Protein AF-A0A2P2IG53-F1 (afdb_monomer)

Mean predicted aligned error: 4.18 Å

Nearest PDB structures (foldseek):
  8y6o-assembly1_C  TM=9.991E-01  e=5.772E-39  Homo sapiens
  8q91-assembly1_A  TM=9.969E-01  e=1.639E-38  Homo sapiens
  8h6e-assembly1_5B  TM=9.991E-01  e=5.597E-38  Homo sapiens
  9dtr-assembly1_A  TM=9.987E-01  e=3.425E-34  Saccharomyces cerevisiae
  5nrl-assembly1_A  TM=9.957E-01  e=1.363E-32  Saccharomyces cerevisiae

pLDDT: mean 95.14, std 2.4, range [82.5, 98.06]

InterPro domains:
  IPR012337 Ribonuclease H-like superfamily [SSF53098] (126-247)
  IPR019582 RNA recognition motif, spliceosomal PrP8 [PF10598] (115-205)
  IPR027652 Pre-mRNA-processing-splicing factor 8 [PTHR11140] (1-247)

Foldseek 3Di:
DDVVVLVVVLVVCLQPPLAAAAWEWDWDDPVVDTDIAIHGDPSVLSSLQVLQVVLVVVCVVQVVAFQQEDDDPPDDPVVVVVVVVVLCVPQPCNPPCPQPKDKDKDKDFDPPPQQADQLVVLLVLVVVPDPNSNSSNQSSVQQHWYDYVVDIDGRRGGGDCNRNNSQVSQSSVVVVVVCVVQPPLRVCQQQDDSV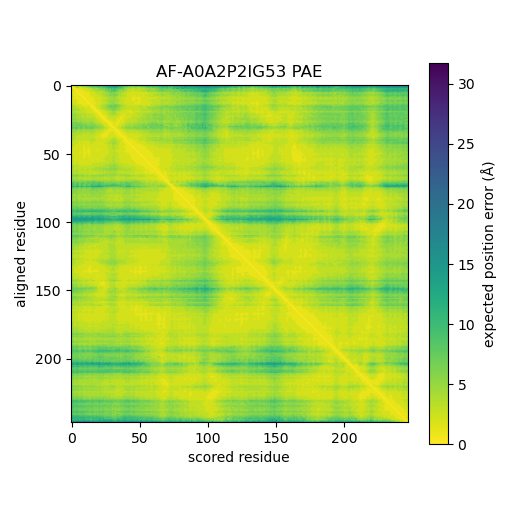DGDHASDGPDSCSQPVAQFNHWHDHRRMTITMGMDGPVRVVVVVVVVVVVVD

Solvent-accessible surface area (backbone atoms only — not comparable to full-atom values): 13955 Å² total; per-residue (Å²): 142,61,66,68,64,51,50,53,51,36,54,49,40,45,70,70,47,63,77,73,73,65,27,43,51,47,70,50,76,68,92,81,54,75,44,83,41,53,52,65,55,68,74,57,46,54,39,35,42,54,48,30,56,51,50,53,53,55,33,60,77,65,59,69,70,53,58,43,60,31,86,49,96,90,53,57,71,70,56,49,52,51,49,50,56,50,40,57,69,71,40,84,69,64,85,57,47,88,80,53,38,47,74,46,79,48,77,51,63,64,80,59,55,54,63,66,39,51,48,72,60,47,33,61,56,36,46,75,81,42,57,61,48,56,20,48,28,61,38,34,67,35,54,29,37,41,30,45,93,92,45,74,45,70,35,78,61,23,56,55,76,62,46,65,39,33,63,58,54,50,55,53,54,48,48,56,52,48,42,69,73,53,33,68,70,52,45,44,56,53,34,36,54,90,93,62,59,36,58,68,84,41,62,97,43,72,67,68,49,68,72,43,46,68,63,43,64,39,32,51,77,56,36,38,40,39,33,35,48,34,50,45,65,59,48,50,52,53,50,51,54,50,40,69,79,55,117

Secondary structure (DSSP, 8-state):
--HHHHHHHHHHHHHH------EEEEEEE-SSSEEEEEE--HHHHHHHHHHHHHHHHHHHHTT-S-TTEES-TT--HHHHHHHHHHHHHTSTTTT--TT--EEEEEEEE-TTHHHH--HHHHHHHHHHHS-HHHHHHHHHHHS-EEEETTEEEE--SS--TTSTTHHHHHHHHHHHHHHHHH-HHHHHHHH--TTSPPPTT--S-HHHHHTSSEEEEEEETTEEEEEEEE-HHHHHHHHHHHHHH--

Organism: NCBI:txid1518452

Radius of gyration: 21.77 Å; Cα contacts (8 Å, |Δi|>4): 291; chains: 1; bounding box: 69×44×59 Å

Sequence (247 aa):
DNPHDALSRIKRHLLTQRTFKEVSLEFMDLYSHLIPVYEIEPLEKITDAYLDQYLWYEADKRHLFPNWVKPADSEPAPLLTYKWCQGINNLDGIWDTSEGHCVVMLQSKFDKIFEKIDLTLLNRLLRLIVDHNIADYMTAKNNIVVSYKDMSHTNSYGLIRGLQFASFIFQYYALVLDLLVLGLNRASDIAGPPEIPNDWLTFRDPAIQSRHPIRLYCRYVESLHILFRFTHEEAKDLIQRYLTEHP

Structure (mmCIF, N/CA/C/O backbone):
data_AF-A0A2P2IG53-F1
#
_entry.id   AF-A0A2P2IG53-F1
#
loop_
_atom_site.group_PDB
_atom_site.id
_atom_site.type_symbol
_atom_site.label_atom_id
_atom_site.label_alt_id
_atom_site.label_comp_id
_atom_site.label_asym_id
_atom_site.label_entity_id
_atom_site.label_seq_id
_atom_site.pdbx_PDB_ins_code
_atom_site.Cartn_x
_atom_site.Cartn_y
_atom_site.Cartn_z
_atom_site.occupancy
_atom_site.B_iso_or_equiv
_atom_site.auth_seq_id
_atom_site.auth_comp_id
_atom_site.auth_asym_id
_atom_site.auth_atom_id
_atom_site.pdbx_PDB_model_num
ATOM 1 N N . ASP A 1 1 ? 32.796 -1.111 -9.616 1.00 82.75 1 ASP A N 1
ATOM 2 C CA . ASP A 1 1 ? 34.094 -0.426 -9.805 1.00 82.75 1 ASP A CA 1
ATOM 3 C C . ASP A 1 1 ? 33.980 1.090 -9.880 1.00 82.75 1 ASP A C 1
ATOM 5 O O . ASP A 1 1 ? 34.678 1.747 -9.123 1.00 82.75 1 ASP A O 1
ATOM 9 N N . ASN A 1 2 ? 33.083 1.673 -10.692 1.00 93.50 2 ASN A N 1
ATOM 10 C CA . ASN A 1 2 ? 32.855 3.129 -10.696 1.00 93.50 2 ASN A CA 1
ATOM 11 C C . ASN A 1 2 ? 31.398 3.502 -10.324 1.00 93.50 2 ASN A C 1
ATOM 13 O O . ASN A 1 2 ? 30.515 3.435 -11.183 1.00 93.50 2 ASN A O 1
ATOM 17 N N . PRO A 1 3 ? 31.116 3.889 -9.063 1.00 93.62 3 PRO A N 1
ATOM 18 C CA . PRO A 1 3 ? 29.755 4.199 -8.620 1.00 93.62 3 PRO A CA 1
ATOM 19 C C . PRO A 1 3 ? 29.217 5.513 -9.200 1.00 93.62 3 PRO A C 1
ATOM 21 O O . PRO A 1 3 ? 28.016 5.627 -9.432 1.00 93.62 3 PRO A O 1
ATOM 24 N N . HIS A 1 4 ? 30.074 6.500 -9.477 1.00 94.31 4 HIS A N 1
ATOM 25 C CA . HIS A 1 4 ? 29.629 7.802 -9.985 1.00 94.31 4 HIS A CA 1
ATOM 26 C C . HIS A 1 4 ? 29.074 7.708 -11.406 1.00 94.31 4 HIS A C 1
ATOM 28 O O . HIS A 1 4 ? 28.017 8.272 -11.693 1.00 94.31 4 HIS A O 1
ATOM 34 N N . ASP A 1 5 ? 29.749 6.956 -12.273 1.00 94.12 5 ASP A N 1
ATOM 35 C CA . ASP A 1 5 ? 29.281 6.728 -13.641 1.00 94.12 5 ASP A CA 1
ATOM 36 C C . ASP A 1 5 ? 27.977 5.909 -13.656 1.00 94.12 5 ASP A C 1
ATOM 38 O O . ASP A 1 5 ? 27.010 6.256 -14.338 1.00 94.12 5 ASP A O 1
ATOM 42 N N . ALA A 1 6 ? 27.886 4.890 -12.791 1.00 94.19 6 ALA A N 1
ATOM 43 C CA . ALA A 1 6 ? 26.660 4.117 -12.609 1.00 94.19 6 ALA A CA 1
ATOM 44 C C . ALA A 1 6 ? 25.478 4.995 -12.154 1.00 94.19 6 ALA A C 1
ATOM 46 O O . ALA A 1 6 ? 24.393 4.900 -12.727 1.00 94.19 6 ALA A O 1
ATOM 47 N N . LEU A 1 7 ? 25.685 5.889 -11.181 1.00 95.81 7 LEU A N 1
ATOM 48 C CA . LEU A 1 7 ? 24.657 6.826 -10.712 1.00 95.81 7 LEU A CA 1
ATOM 49 C C . LEU A 1 7 ? 24.241 7.829 -11.791 1.00 95.81 7 LEU A C 1
ATOM 51 O O . LEU A 1 7 ? 23.054 8.130 -11.924 1.00 95.81 7 LEU A O 1
ATOM 55 N N . SER A 1 8 ? 25.195 8.331 -12.577 1.00 96.00 8 SER A N 1
ATOM 56 C CA . SER A 1 8 ? 24.906 9.209 -13.715 1.00 96.00 8 SER A CA 1
ATOM 57 C C . SER A 1 8 ? 23.993 8.510 -14.728 1.00 96.00 8 SER A C 1
ATOM 59 O O . SER A 1 8 ? 22.969 9.059 -15.144 1.00 96.00 8 SER A O 1
ATOM 61 N N . ARG A 1 9 ? 24.295 7.245 -15.047 1.00 95.25 9 ARG A N 1
ATOM 62 C CA . ARG A 1 9 ? 23.472 6.412 -15.931 1.00 95.25 9 ARG A CA 1
ATOM 63 C C . ARG A 1 9 ? 22.064 6.181 -15.378 1.00 95.25 9 ARG A C 1
ATOM 65 O O . ARG A 1 9 ? 21.104 6.360 -16.123 1.00 95.25 9 ARG A O 1
ATOM 72 N N . ILE A 1 10 ? 21.940 5.838 -14.095 1.00 96.81 10 ILE A N 1
ATOM 73 C CA . ILE A 1 10 ? 20.646 5.635 -13.418 1.00 96.81 10 ILE A CA 1
ATOM 74 C C . ILE A 1 10 ? 19.787 6.900 -13.527 1.00 96.81 10 ILE A C 1
ATOM 76 O O . ILE A 1 10 ? 18.655 6.843 -14.001 1.00 96.81 10 ILE A O 1
ATOM 80 N N . LYS A 1 11 ? 20.337 8.067 -13.169 1.00 96.12 11 LYS A N 1
ATOM 81 C CA . LYS A 1 11 ? 19.610 9.345 -13.254 1.00 96.12 11 LYS A CA 1
ATOM 82 C C . LYS A 1 11 ? 19.183 9.671 -14.683 1.00 96.12 11 LYS A C 1
ATOM 84 O O . LYS A 1 11 ? 18.062 10.124 -14.900 1.00 96.12 11 LYS A O 1
ATOM 89 N N . ARG A 1 12 ? 20.043 9.401 -15.668 1.00 96.44 12 ARG A N 1
ATOM 90 C CA . ARG A 1 12 ? 19.704 9.581 -17.084 1.00 96.44 12 ARG A CA 1
ATOM 91 C C . ARG A 1 12 ? 18.521 8.705 -17.503 1.00 96.44 12 ARG A C 1
ATOM 93 O O . ARG A 1 12 ? 17.638 9.204 -18.199 1.00 96.44 12 ARG A O 1
ATOM 100 N N . HIS A 1 13 ? 18.478 7.439 -17.077 1.00 95.88 13 HIS A N 1
ATOM 101 C CA . HIS A 1 13 ? 17.346 6.547 -17.355 1.00 95.88 13 HIS A CA 1
ATOM 102 C C . HIS A 1 13 ? 16.051 7.065 -16.720 1.00 95.88 13 HIS A C 1
ATOM 104 O O . HIS A 1 13 ? 15.046 7.178 -17.416 1.00 95.88 13 HIS A O 1
ATOM 110 N N . LEU A 1 14 ? 16.084 7.493 -15.453 1.00 95.88 14 LEU A N 1
ATOM 111 C CA . LEU A 1 14 ? 14.908 8.061 -14.779 1.00 95.88 14 LEU A CA 1
ATOM 112 C C . LEU A 1 14 ? 14.349 9.297 -15.508 1.00 95.88 14 LEU A C 1
ATOM 114 O O . LEU A 1 14 ? 13.134 9.464 -15.616 1.00 95.88 14 LEU A O 1
ATOM 118 N N . LEU A 1 15 ? 15.216 10.141 -16.073 1.00 95.62 15 LEU A N 1
ATOM 119 C CA . LEU A 1 15 ? 14.793 11.338 -16.805 1.00 95.62 15 LEU A CA 1
ATOM 120 C C . LEU A 1 15 ? 14.251 11.038 -18.207 1.00 95.62 15 LEU A C 1
ATOM 122 O O . LEU A 1 15 ? 13.255 11.628 -18.608 1.00 95.62 15 LEU A O 1
ATOM 126 N N . THR A 1 16 ? 14.899 10.145 -18.957 1.00 94.69 16 THR A N 1
ATOM 127 C CA . THR A 1 16 ? 14.675 10.030 -20.413 1.00 94.69 16 THR A CA 1
ATOM 128 C C . THR A 1 16 ? 13.983 8.745 -20.849 1.00 94.69 16 THR A C 1
ATOM 130 O O . THR A 1 16 ? 13.291 8.742 -21.866 1.00 94.69 16 THR A O 1
ATOM 133 N N . GLN A 1 17 ? 14.146 7.648 -20.109 1.00 93.50 17 GLN A N 1
ATOM 134 C CA . GLN A 1 17 ? 13.659 6.341 -20.534 1.00 93.50 17 GLN A CA 1
ATOM 135 C C . GLN A 1 17 ? 12.177 6.180 -20.184 1.00 93.50 17 GLN A C 1
ATOM 137 O O . GLN A 1 17 ? 11.783 6.263 -19.020 1.00 93.50 17 GLN A O 1
ATOM 142 N N . ARG A 1 18 ? 11.350 5.964 -21.211 1.00 94.94 18 ARG A N 1
ATOM 143 C CA . ARG A 1 18 ? 9.903 5.692 -21.091 1.00 94.94 18 ARG A CA 1
ATOM 144 C C . ARG A 1 18 ? 9.462 4.449 -21.861 1.00 94.94 18 ARG A C 1
ATOM 146 O O . ARG A 1 18 ? 8.304 4.062 -21.790 1.00 94.94 18 ARG A O 1
ATOM 153 N N . THR A 1 19 ? 10.384 3.829 -22.584 1.00 93.50 19 THR A N 1
ATOM 154 C CA . THR A 1 19 ? 10.204 2.542 -23.245 1.00 93.50 19 THR A CA 1
ATOM 155 C C . THR A 1 19 ? 11.234 1.575 -22.679 1.00 93.50 19 THR A C 1
ATOM 157 O O . THR A 1 19 ? 12.385 1.942 -22.420 1.00 93.50 19 THR A O 1
ATOM 160 N N . PHE A 1 20 ? 10.804 0.346 -22.439 1.00 95.88 20 PHE A N 1
ATOM 161 C CA . PHE A 1 20 ? 11.599 -0.678 -21.771 1.00 95.88 20 PHE A CA 1
ATOM 162 C C . PHE A 1 20 ? 11.573 -1.956 -22.592 1.00 95.88 20 PHE A C 1
ATOM 164 O O . PHE A 1 20 ? 10.723 -2.115 -23.475 1.00 95.88 20 PHE A O 1
ATOM 171 N N . LYS A 1 21 ? 12.518 -2.851 -22.311 1.00 94.94 21 LYS A N 1
ATOM 172 C CA . LYS A 1 21 ? 12.516 -4.169 -22.943 1.00 94.94 21 LYS A CA 1
ATOM 173 C C . LYS A 1 21 ? 11.355 -5.019 -22.434 1.00 94.94 21 LYS A C 1
ATOM 175 O O . LYS A 1 21 ? 10.741 -4.719 -21.408 1.00 94.94 21 LYS A O 1
ATOM 180 N N . GLU A 1 22 ? 11.051 -6.065 -23.193 1.00 94.38 22 GLU A N 1
ATOM 181 C CA . GLU A 1 22 ? 10.110 -7.084 -22.744 1.00 94.38 22 GLU A CA 1
ATOM 182 C C . GLU A 1 22 ? 10.633 -7.804 -21.497 1.00 94.38 22 GLU A C 1
ATOM 184 O O . GLU A 1 22 ? 11.841 -7.885 -21.260 1.00 94.38 22 GLU A O 1
ATOM 189 N N . VAL A 1 23 ? 9.699 -8.303 -20.697 1.00 95.56 23 VAL A N 1
ATOM 190 C CA . VAL A 1 23 ? 9.965 -9.033 -19.460 1.00 95.56 23 VAL A CA 1
ATOM 191 C C . VAL A 1 23 ? 9.444 -10.450 -19.619 1.00 95.56 23 VAL A C 1
ATOM 193 O O . VAL A 1 23 ? 8.269 -10.642 -19.944 1.00 95.56 23 VAL A O 1
ATOM 196 N N . SER A 1 24 ? 10.306 -11.434 -19.368 1.00 95.75 24 SER A N 1
ATOM 197 C CA . SER A 1 24 ? 9.902 -12.837 -19.350 1.00 95.75 24 SER A CA 1
ATOM 198 C C . SER A 1 24 ? 9.095 -13.125 -18.086 1.00 95.75 24 SER A C 1
ATOM 200 O O . SER A 1 24 ? 9.403 -12.646 -16.991 1.00 95.75 24 SER A O 1
ATOM 202 N N . LEU A 1 25 ? 8.026 -13.895 -18.249 1.00 95.81 25 LEU A N 1
ATOM 203 C CA . LEU A 1 25 ? 7.182 -14.383 -17.170 1.00 95.81 25 LEU A CA 1
ATOM 204 C C . LEU A 1 25 ? 7.405 -15.880 -17.002 1.00 95.81 25 LEU A C 1
ATOM 206 O O . LEU A 1 25 ? 7.191 -16.644 -17.931 1.00 95.81 25 LEU A O 1
ATOM 210 N N . GLU A 1 26 ? 7.735 -16.310 -15.798 1.00 95.31 26 GLU A N 1
ATOM 211 C CA . GLU A 1 26 ? 7.739 -17.710 -15.398 1.00 95.31 26 GLU A CA 1
ATOM 212 C C . GLU A 1 26 ? 6.768 -17.926 -14.235 1.00 95.31 26 GLU A C 1
ATOM 214 O O . GLU A 1 26 ? 6.267 -16.976 -13.630 1.00 95.31 26 GLU A O 1
ATOM 219 N N . PHE A 1 27 ? 6.484 -19.184 -13.910 1.00 95.94 27 PHE A N 1
ATOM 220 C CA . PHE A 1 27 ? 5.663 -19.528 -12.756 1.00 95.94 27 PHE A CA 1
ATOM 221 C C . PHE A 1 27 ? 6.441 -20.425 -11.811 1.00 95.94 27 PHE A C 1
ATOM 223 O O . PHE A 1 27 ? 6.918 -21.492 -12.195 1.00 95.94 27 PHE A O 1
ATOM 230 N N . MET A 1 28 ? 6.522 -19.997 -10.556 1.00 96.06 28 MET A N 1
ATOM 231 C CA . MET A 1 28 ? 6.967 -20.847 -9.467 1.00 96.06 28 MET A CA 1
ATOM 232 C C . MET A 1 28 ? 5.772 -21.650 -8.961 1.00 96.06 28 MET A C 1
ATOM 234 O O . MET A 1 28 ? 4.770 -21.075 -8.528 1.00 96.06 28 MET A O 1
ATOM 238 N N . ASP A 1 29 ? 5.883 -22.973 -9.032 1.00 96.06 29 ASP A N 1
ATOM 239 C CA . ASP A 1 29 ? 4.856 -23.884 -8.543 1.00 96.06 29 ASP A CA 1
ATOM 240 C C . ASP A 1 29 ? 5.072 -24.186 -7.057 1.00 96.06 29 ASP A C 1
ATOM 242 O O . ASP A 1 29 ? 6.103 -24.730 -6.658 1.00 96.06 29 ASP A O 1
ATOM 246 N N . LEU A 1 30 ? 4.093 -23.811 -6.233 1.00 95.25 30 LEU A N 1
ATOM 247 C CA . LEU A 1 30 ? 4.052 -24.134 -4.806 1.00 95.25 30 LEU A CA 1
ATOM 248 C C . LEU A 1 30 ? 3.115 -25.315 -4.509 1.00 95.25 30 LEU A C 1
ATOM 250 O O . LEU A 1 30 ? 2.655 -25.467 -3.374 1.00 95.25 30 LEU A O 1
ATOM 254 N N . TYR A 1 31 ? 2.766 -26.107 -5.528 1.00 94.44 31 TYR A N 1
ATOM 255 C CA . TYR A 1 31 ? 1.861 -27.265 -5.526 1.00 94.44 31 TYR A CA 1
ATOM 256 C C . TYR A 1 31 ? 0.399 -26.978 -5.146 1.00 94.44 31 TYR A C 1
ATOM 258 O O . TYR A 1 31 ? -0.477 -27.812 -5.356 1.00 94.44 31 TYR A O 1
ATOM 266 N N . SER A 1 32 ? 0.119 -25.802 -4.585 1.00 96.06 32 SER A N 1
ATOM 267 C CA . SER A 1 32 ? -1.215 -25.331 -4.190 1.00 96.06 32 SER A CA 1
ATOM 268 C C . SER A 1 32 ? -1.684 -24.146 -5.028 1.00 96.06 32 SER A C 1
ATOM 270 O O . SER A 1 32 ? -2.874 -23.989 -5.286 1.00 96.06 32 SER A O 1
ATOM 272 N N . HIS A 1 33 ? -0.745 -23.303 -5.442 1.00 94.81 33 HIS A N 1
ATOM 273 C CA . HIS A 1 33 ? -0.970 -22.135 -6.271 1.00 94.81 33 HIS A CA 1
ATOM 274 C C . HIS A 1 33 ? 0.318 -21.800 -7.022 1.00 94.81 33 HIS A C 1
ATOM 276 O O . HIS A 1 33 ? 1.410 -22.229 -6.641 1.00 94.81 33 HIS A O 1
ATOM 282 N N . LEU A 1 34 ? 0.171 -21.017 -8.085 1.00 95.31 34 LEU A N 1
ATOM 283 C CA . LEU A 1 34 ? 1.279 -20.546 -8.901 1.00 95.31 34 LEU A CA 1
ATOM 284 C C . LEU A 1 34 ? 1.601 -19.101 -8.535 1.00 95.31 34 LEU A C 1
ATOM 286 O O . LEU A 1 34 ? 0.695 -18.274 -8.403 1.00 95.31 34 LEU A O 1
ATOM 290 N N . ILE A 1 35 ? 2.888 -18.790 -8.414 1.00 94.56 35 ILE A N 1
ATOM 291 C CA . ILE A 1 35 ? 3.363 -17.418 -8.237 1.00 94.56 35 ILE A CA 1
ATOM 292 C C . ILE A 1 35 ? 4.041 -16.963 -9.531 1.00 94.56 35 ILE A C 1
ATOM 294 O O . ILE A 1 35 ? 4.974 -17.631 -9.981 1.00 94.56 35 ILE A O 1
ATOM 298 N N . PRO A 1 36 ? 3.609 -15.840 -10.134 1.00 94.88 36 PRO A N 1
ATOM 299 C CA . PRO A 1 36 ? 4.294 -15.277 -11.288 1.00 94.88 36 PRO A CA 1
ATOM 300 C C . PRO A 1 36 ? 5.663 -14.724 -10.875 1.00 94.88 36 PRO A C 1
ATOM 302 O O . PRO A 1 36 ? 5.771 -13.940 -9.929 1.00 94.88 36 PRO A O 1
ATOM 305 N N . VAL A 1 37 ? 6.701 -15.109 -11.609 1.00 95.75 37 VAL A N 1
ATOM 306 C CA . VAL A 1 37 ? 8.077 -14.631 -11.471 1.00 95.75 37 VAL A CA 1
ATOM 307 C C . VAL A 1 37 ? 8.428 -13.870 -12.740 1.00 95.75 37 VAL A C 1
ATOM 309 O O . VAL A 1 37 ? 8.306 -14.400 -13.836 1.00 95.75 37 VAL A O 1
ATOM 312 N N . TYR A 1 38 ? 8.837 -12.615 -12.595 1.00 95.69 38 TYR A N 1
ATOM 313 C CA . TYR A 1 38 ? 9.181 -11.760 -13.726 1.00 95.69 38 TYR A CA 1
ATOM 314 C C . TYR A 1 38 ? 10.695 -11.594 -13.799 1.00 95.69 38 TYR A C 1
ATOM 316 O O . TYR A 1 38 ? 11.306 -11.171 -12.810 1.00 95.69 38 TYR A O 1
ATOM 324 N N . GLU A 1 39 ? 11.299 -11.859 -14.954 1.00 95.19 39 GLU A N 1
ATOM 325 C CA . GLU A 1 39 ? 12.718 -11.587 -15.166 1.00 95.19 39 GLU A CA 1
ATOM 326 C C . GLU A 1 39 ? 12.903 -10.281 -15.937 1.00 95.19 39 GLU A C 1
ATOM 328 O O . GLU A 1 39 ? 12.490 -10.111 -17.084 1.00 95.19 39 GLU A O 1
ATOM 333 N N . ILE A 1 40 ? 13.528 -9.323 -15.260 1.00 95.00 40 ILE A N 1
ATOM 334 C CA . ILE A 1 40 ? 13.767 -7.976 -15.772 1.00 95.00 40 ILE A CA 1
ATOM 335 C C . ILE A 1 40 ? 15.217 -7.876 -16.231 1.00 95.00 40 ILE A C 1
ATOM 337 O O . ILE A 1 40 ? 16.116 -8.430 -15.589 1.00 95.00 40 ILE A O 1
ATOM 341 N N . GLU A 1 41 ? 15.456 -7.113 -17.300 1.00 95.19 41 GLU A N 1
ATOM 342 C CA . GLU A 1 41 ? 16.803 -6.846 -17.793 1.00 95.19 41 GLU A CA 1
ATOM 343 C C . GLU A 1 41 ? 17.725 -6.343 -16.659 1.00 95.19 41 GLU A C 1
ATOM 345 O O . GLU A 1 41 ? 17.373 -5.390 -15.954 1.00 95.19 41 GLU A O 1
ATOM 350 N N . PRO A 1 42 ? 18.943 -6.898 -16.497 1.00 95.31 42 PRO A N 1
ATOM 351 C CA . PRO A 1 42 ? 19.835 -6.530 -15.396 1.00 95.31 42 PRO A CA 1
ATOM 352 C C . PRO A 1 42 ? 20.149 -5.029 -15.291 1.00 95.31 42 PRO A C 1
ATOM 354 O O . PRO A 1 42 ? 20.249 -4.496 -14.187 1.00 95.31 42 PRO A O 1
ATOM 357 N N . LEU A 1 43 ? 20.290 -4.323 -16.420 1.00 93.06 43 LEU A N 1
ATOM 358 C CA . LEU A 1 43 ? 20.559 -2.878 -16.429 1.00 93.06 43 LEU A CA 1
ATOM 359 C C . LEU A 1 43 ? 19.375 -2.056 -15.904 1.00 93.06 43 LEU A C 1
ATOM 361 O O . LEU A 1 43 ? 19.572 -1.080 -15.173 1.00 93.06 43 LEU A O 1
ATOM 365 N N . GLU A 1 44 ? 18.157 -2.456 -16.259 1.00 95.38 44 GLU A N 1
ATOM 366 C CA . GLU A 1 44 ? 16.929 -1.832 -15.772 1.00 95.38 44 GLU A CA 1
ATOM 367 C C . GLU A 1 44 ? 16.732 -2.165 -14.289 1.00 95.38 44 GLU A C 1
ATOM 369 O O . GLU A 1 44 ? 16.484 -1.267 -13.489 1.00 95.38 44 GLU A O 1
ATOM 374 N N . LYS A 1 45 ? 17.005 -3.413 -13.890 1.00 96.12 45 LYS A N 1
ATOM 375 C CA . LYS A 1 45 ? 16.927 -3.870 -12.496 1.00 96.12 45 LYS A CA 1
ATOM 376 C C . LYS A 1 45 ? 17.816 -3.060 -11.547 1.00 96.12 45 LYS A C 1
ATOM 378 O O . LYS A 1 45 ? 17.393 -2.769 -10.434 1.00 96.12 45 LYS A O 1
ATOM 383 N N . ILE A 1 46 ? 19.016 -2.651 -11.974 1.00 96.62 46 ILE A N 1
ATOM 384 C CA . ILE A 1 46 ? 19.893 -1.760 -11.184 1.00 96.62 46 ILE A CA 1
ATOM 385 C C . ILE A 1 46 ? 19.232 -0.392 -10.960 1.00 96.62 46 ILE A C 1
ATOM 387 O O . ILE A 1 46 ? 19.302 0.160 -9.862 1.00 96.62 46 ILE A O 1
ATOM 391 N N . THR A 1 47 ? 18.603 0.157 -12.001 1.00 96.81 47 THR A N 1
ATOM 392 C CA . THR A 1 47 ? 17.923 1.460 -11.939 1.00 96.81 47 THR A CA 1
ATOM 393 C C . THR A 1 47 ? 16.703 1.372 -11.021 1.00 96.81 47 THR A C 1
ATOM 395 O O . THR A 1 47 ? 16.537 2.215 -10.142 1.00 96.81 47 THR A O 1
ATOM 398 N N . ASP A 1 48 ? 15.910 0.310 -11.168 1.00 97.38 48 ASP A N 1
ATOM 399 C CA . ASP A 1 48 ? 14.709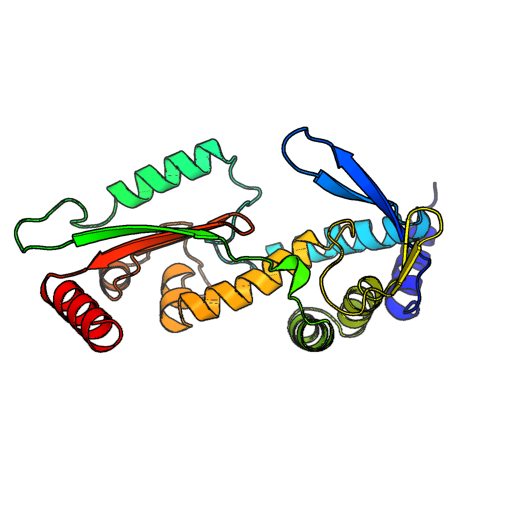 0.056 -10.373 1.00 97.38 48 ASP A CA 1
ATOM 400 C C . ASP A 1 48 ? 15.043 -0.187 -8.896 1.00 97.38 48 ASP A C 1
ATOM 402 O O . ASP A 1 48 ? 14.356 0.337 -8.025 1.00 97.38 48 ASP A O 1
ATOM 406 N N . ALA A 1 49 ? 16.113 -0.934 -8.603 1.00 97.81 49 ALA A N 1
ATOM 407 C CA . ALA A 1 49 ? 16.570 -1.180 -7.236 1.00 97.81 49 ALA A CA 1
ATOM 408 C C . ALA A 1 49 ? 17.080 0.102 -6.562 1.00 97.81 49 ALA A C 1
ATOM 410 O O . ALA A 1 49 ? 16.768 0.357 -5.403 1.00 97.81 49 ALA A O 1
ATOM 411 N N . TYR A 1 50 ? 17.836 0.939 -7.284 1.00 97.88 50 TYR A N 1
ATOM 412 C CA . TYR A 1 50 ? 18.249 2.240 -6.756 1.00 97.88 50 TYR A CA 1
ATOM 413 C C . TYR A 1 50 ? 17.041 3.134 -6.463 1.00 97.88 50 TYR A C 1
ATOM 415 O O . TYR A 1 50 ? 16.996 3.795 -5.426 1.00 97.88 50 TYR A O 1
ATOM 423 N N . LEU A 1 51 ? 16.064 3.147 -7.375 1.00 97.75 51 LEU A N 1
ATOM 424 C CA . LEU A 1 51 ? 14.847 3.925 -7.205 1.00 97.75 51 LEU A CA 1
ATOM 425 C C . LEU A 1 51 ? 14.037 3.440 -5.997 1.00 97.75 51 LEU A C 1
ATOM 427 O O . LEU A 1 51 ? 13.627 4.270 -5.197 1.00 97.75 51 LEU A O 1
ATOM 431 N N . ASP A 1 52 ? 13.849 2.130 -5.840 1.00 98.06 52 ASP A N 1
ATOM 432 C CA . ASP A 1 52 ? 13.153 1.541 -4.690 1.00 98.06 52 ASP A CA 1
ATOM 433 C C . ASP A 1 52 ? 13.777 1.987 -3.359 1.00 98.06 52 ASP A C 1
ATOM 435 O O . ASP A 1 52 ? 13.092 2.547 -2.504 1.00 98.06 52 ASP A O 1
ATOM 439 N N . GLN A 1 53 ? 15.100 1.854 -3.228 1.00 97.62 53 GLN A N 1
ATOM 440 C CA . GLN A 1 53 ? 15.821 2.273 -2.023 1.00 97.62 53 GLN A CA 1
ATOM 441 C C . GLN A 1 53 ? 15.688 3.776 -1.754 1.00 97.62 53 GLN A C 1
ATOM 443 O O . GLN A 1 53 ? 15.490 4.194 -0.613 1.00 97.62 53 GLN A O 1
ATOM 448 N N . TYR A 1 54 ? 15.771 4.601 -2.801 1.00 97.62 54 TYR A N 1
ATOM 449 C CA . TYR A 1 54 ? 15.582 6.044 -2.681 1.00 97.62 54 TYR A CA 1
ATOM 450 C C . TYR A 1 54 ? 14.161 6.407 -2.224 1.00 97.62 54 TYR A C 1
ATOM 452 O O . TYR A 1 54 ? 14.000 7.248 -1.338 1.00 97.62 54 TYR A O 1
ATOM 460 N N . LEU A 1 55 ? 13.143 5.766 -2.807 1.00 97.69 55 LEU A N 1
ATOM 461 C CA . LEU A 1 55 ? 11.737 6.010 -2.492 1.00 97.69 55 LEU A CA 1
ATOM 462 C C . LEU A 1 55 ? 11.420 5.650 -1.043 1.00 97.69 55 LEU A C 1
ATOM 464 O O . LEU A 1 55 ? 10.844 6.474 -0.339 1.00 97.69 55 LEU A O 1
ATOM 468 N N . TRP A 1 56 ? 11.825 4.464 -0.586 1.00 97.69 56 TRP A N 1
ATOM 469 C CA . TRP A 1 56 ? 11.582 4.034 0.790 1.00 97.69 56 TRP A CA 1
ATOM 470 C C . TRP A 1 56 ? 12.295 4.919 1.811 1.00 97.69 56 TRP A C 1
ATOM 472 O O . TRP A 1 56 ? 11.676 5.329 2.792 1.00 97.69 56 TRP A O 1
ATOM 482 N N . TYR A 1 57 ? 13.549 5.297 1.545 1.00 97.25 57 TYR A N 1
ATOM 483 C CA . TYR A 1 57 ? 14.300 6.191 2.427 1.00 97.25 57 TYR A CA 1
ATOM 484 C C . TYR A 1 57 ? 13.644 7.576 2.564 1.00 97.25 57 TYR A C 1
ATOM 486 O O . TYR A 1 57 ? 13.468 8.079 3.674 1.00 97.25 57 TYR A O 1
ATOM 494 N N . GLU A 1 58 ? 13.259 8.209 1.451 1.00 97.38 58 GLU A N 1
ATOM 495 C CA . GLU A 1 58 ? 12.603 9.522 1.499 1.00 97.38 58 GLU A CA 1
ATOM 496 C C . GLU A 1 58 ? 11.169 9.447 2.041 1.00 97.38 58 GLU A C 1
ATOM 498 O O . GLU A 1 58 ? 10.713 10.396 2.681 1.00 97.38 58 GLU A O 1
ATOM 503 N N . ALA A 1 59 ? 10.461 8.338 1.818 1.00 96.69 59 ALA A N 1
ATOM 504 C CA . ALA A 1 59 ? 9.113 8.136 2.333 1.00 96.69 59 ALA A CA 1
ATOM 505 C C . ALA A 1 59 ? 9.088 7.982 3.855 1.00 96.69 59 ALA A C 1
ATOM 507 O O . ALA A 1 59 ? 8.239 8.597 4.500 1.00 96.69 59 ALA A O 1
ATOM 508 N N . ASP A 1 60 ? 10.026 7.226 4.429 1.00 94.25 60 ASP A N 1
ATOM 509 C CA . ASP A 1 60 ? 10.149 7.087 5.883 1.00 94.25 60 ASP A CA 1
ATOM 510 C C . ASP A 1 60 ? 10.563 8.413 6.534 1.00 94.25 60 ASP A C 1
ATOM 512 O O . ASP A 1 60 ? 9.907 8.900 7.455 1.00 94.25 60 ASP A O 1
ATOM 516 N N . LYS A 1 61 ? 11.561 9.094 5.954 1.00 95.00 61 LYS A N 1
ATOM 517 C 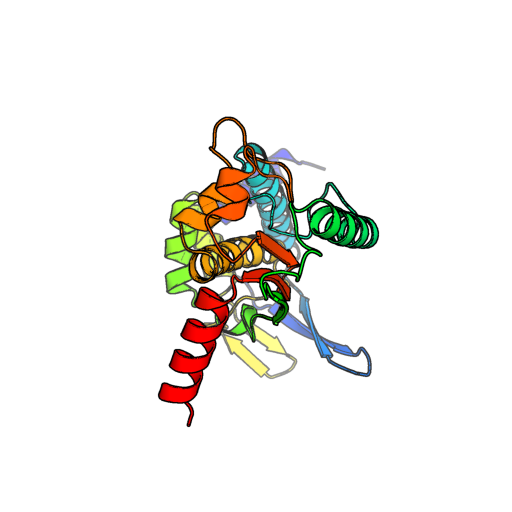CA . LYS A 1 61 ? 12.034 10.409 6.417 1.00 95.00 61 LYS A CA 1
ATOM 518 C C . LYS A 1 61 ? 10.938 11.480 6.458 1.00 95.00 61 LYS A C 1
ATOM 520 O O . LYS A 1 61 ? 11.025 12.417 7.249 1.00 95.00 61 LYS A O 1
ATOM 525 N N . ARG A 1 62 ? 9.942 11.387 5.575 1.00 95.12 62 ARG A N 1
ATOM 526 C CA . ARG A 1 62 ? 8.809 12.325 5.491 1.00 95.12 62 ARG A CA 1
ATOM 527 C C . ARG A 1 62 ? 7.531 11.779 6.125 1.00 95.12 62 ARG A C 1
ATOM 529 O O . ARG A 1 62 ? 6.494 12.421 5.993 1.00 95.12 62 ARG A O 1
ATOM 536 N N . HIS A 1 63 ? 7.598 10.617 6.775 1.00 94.06 63 HIS A N 1
ATOM 537 C CA . HIS A 1 63 ? 6.462 9.941 7.399 1.00 94.06 63 HIS A CA 1
ATOM 538 C C . HIS A 1 63 ? 5.261 9.766 6.450 1.00 94.06 63 HIS A C 1
ATOM 540 O O . HIS A 1 63 ? 4.115 10.011 6.820 1.00 94.06 63 HIS A O 1
ATOM 546 N N . LEU A 1 64 ? 5.523 9.345 5.204 1.00 96.19 64 LEU A N 1
ATOM 547 C CA . LEU A 1 64 ? 4.481 9.141 4.189 1.00 96.19 64 LEU A CA 1
ATOM 548 C C . LEU A 1 64 ? 3.502 8.027 4.584 1.00 96.19 64 LEU A C 1
ATOM 550 O O . LEU A 1 64 ? 2.298 8.147 4.354 1.00 96.19 64 LEU A O 1
ATOM 554 N N . PHE A 1 65 ? 4.022 6.928 5.133 1.00 96.38 65 PHE A N 1
ATOM 555 C CA . PHE A 1 65 ? 3.214 5.781 5.528 1.00 96.38 65 PHE A CA 1
ATOM 556 C C . PHE A 1 65 ? 2.831 5.877 7.010 1.00 96.38 65 PHE A C 1
ATOM 558 O O . PHE A 1 65 ? 3.716 5.954 7.862 1.00 96.38 65 PHE A O 1
ATOM 565 N N . PRO A 1 66 ? 1.530 5.856 7.339 1.00 95.44 66 PRO A N 1
ATOM 566 C CA . PRO A 1 66 ? 1.070 5.920 8.718 1.00 95.44 66 PRO A CA 1
ATOM 567 C C . PRO A 1 66 ? 1.276 4.595 9.463 1.00 95.44 66 PRO A C 1
ATOM 569 O O . PRO A 1 66 ? 1.479 3.530 8.877 1.00 95.44 66 PRO A O 1
ATOM 572 N N . ASN A 1 67 ? 1.148 4.663 10.788 1.00 93.94 67 ASN A N 1
ATOM 573 C CA . ASN A 1 67 ? 1.449 3.587 11.736 1.00 93.94 67 ASN A CA 1
ATOM 574 C C . ASN A 1 67 ? 0.687 2.258 11.511 1.00 93.94 67 ASN A C 1
ATOM 576 O O . ASN A 1 67 ? 1.160 1.209 11.960 1.00 93.94 67 ASN A O 1
ATOM 580 N N . TRP A 1 68 ? -0.463 2.271 10.829 1.00 95.94 68 TRP A N 1
ATOM 581 C CA . TRP A 1 68 ? -1.282 1.084 10.550 1.00 95.94 68 TRP A CA 1
ATOM 582 C C . TRP A 1 68 ? -0.864 0.291 9.308 1.00 95.94 68 TRP A C 1
ATOM 584 O O . TRP A 1 68 ? -1.365 -0.820 9.111 1.00 95.94 68 TRP A O 1
ATOM 594 N N . VAL A 1 69 ? 0.018 0.841 8.468 1.00 96.44 69 VAL A N 1
ATOM 595 C CA . VAL A 1 69 ? 0.534 0.156 7.278 1.00 96.44 69 VAL A CA 1
ATOM 596 C C . VAL A 1 69 ? 1.621 -0.826 7.703 1.00 96.44 69 VAL A C 1
ATOM 598 O O . VAL A 1 69 ? 2.653 -0.433 8.242 1.00 96.44 69 VAL A O 1
ATOM 601 N N . LYS A 1 70 ? 1.377 -2.119 7.480 1.00 94.81 70 LYS A N 1
ATOM 602 C CA . LYS A 1 70 ? 2.277 -3.230 7.809 1.00 94.81 70 LYS A CA 1
ATOM 603 C C . LYS A 1 70 ? 2.524 -4.099 6.558 1.00 94.81 70 LYS A C 1
ATOM 605 O O . LYS A 1 70 ? 1.678 -4.146 5.656 1.00 94.81 70 LYS A O 1
ATOM 610 N N . PRO A 1 71 ? 3.646 -4.834 6.468 1.00 94.31 71 PRO A N 1
ATOM 611 C CA . PRO A 1 71 ? 4.763 -4.902 7.416 1.00 94.31 71 PRO A CA 1
ATOM 612 C C . PRO A 1 71 ? 5.546 -3.585 7.499 1.00 94.31 71 PRO A C 1
ATOM 614 O O . PRO A 1 71 ? 5.617 -2.846 6.525 1.00 94.31 71 PRO A O 1
ATOM 617 N N . ALA A 1 72 ? 6.109 -3.317 8.675 1.00 90.62 72 ALA A N 1
ATOM 618 C CA . ALA A 1 72 ? 7.030 -2.213 8.920 1.00 90.62 72 ALA A CA 1
ATOM 619 C C . ALA A 1 72 ? 8.352 -2.786 9.446 1.00 90.62 72 ALA A C 1
ATOM 621 O O . ALA A 1 72 ? 8.348 -3.843 10.079 1.00 90.62 72 ALA A O 1
ATOM 622 N N . ASP A 1 73 ? 9.458 -2.079 9.231 1.00 88.75 73 ASP A N 1
ATOM 623 C CA . ASP A 1 73 ? 10.805 -2.578 9.546 1.00 88.75 73 ASP A CA 1
ATOM 624 C C . ASP A 1 73 ? 11.070 -2.741 11.051 1.00 88.75 73 ASP A C 1
ATOM 626 O O . ASP A 1 73 ? 11.993 -3.444 11.461 1.00 88.75 73 ASP A O 1
ATOM 630 N N . SER A 1 74 ? 10.251 -2.111 11.894 1.00 85.38 74 SER A N 1
ATOM 631 C CA . SER A 1 74 ? 10.418 -2.118 13.346 1.00 85.38 74 SER A CA 1
ATOM 632 C C . SER A 1 74 ? 10.049 -3.442 14.015 1.00 85.38 74 SER A C 1
ATOM 634 O O . SER A 1 74 ? 10.498 -3.702 15.133 1.00 85.38 74 SER A O 1
ATOM 636 N N . GLU A 1 75 ? 9.203 -4.269 13.391 1.00 86.81 75 GLU A N 1
ATOM 637 C CA . GLU A 1 75 ? 8.565 -5.394 14.079 1.00 86.81 75 GLU A CA 1
ATOM 638 C C . GLU A 1 75 ? 8.413 -6.640 13.195 1.00 86.81 75 GLU A C 1
ATOM 640 O O . GLU A 1 75 ? 7.832 -6.569 12.110 1.00 86.81 75 GLU A O 1
ATOM 645 N N . PRO A 1 76 ? 8.827 -7.828 13.677 1.00 93.62 76 PRO A N 1
ATOM 646 C CA . PRO A 1 76 ? 8.526 -9.080 12.997 1.00 93.62 76 PRO A CA 1
ATOM 647 C C . PRO A 1 76 ? 7.047 -9.468 13.165 1.00 93.62 76 PRO A C 1
ATOM 649 O O . PRO A 1 76 ? 6.392 -9.111 14.146 1.00 93.62 76 PRO A O 1
ATOM 652 N N . ALA A 1 77 ? 6.522 -10.281 12.243 1.00 92.75 77 ALA A N 1
ATOM 653 C CA . ALA A 1 77 ? 5.104 -10.667 12.217 1.00 92.75 77 ALA A CA 1
ATOM 654 C C . ALA A 1 77 ? 4.560 -11.290 13.532 1.00 92.75 77 ALA A C 1
ATOM 656 O O . ALA A 1 77 ? 3.433 -10.966 13.923 1.00 92.75 77 ALA A O 1
ATOM 657 N N . PRO A 1 78 ? 5.313 -12.128 14.277 1.00 95.00 78 PRO A N 1
ATOM 658 C CA . PRO A 1 78 ? 4.851 -12.614 15.580 1.00 95.00 78 PRO A CA 1
ATOM 659 C C . PRO A 1 78 ? 4.703 -11.501 16.625 1.00 95.00 78 PRO A C 1
ATOM 661 O O . PRO A 1 78 ? 3.733 -11.497 17.382 1.00 95.00 78 PRO A O 1
ATOM 664 N N . LEU A 1 79 ? 5.623 -10.527 16.643 1.00 94.31 79 LEU A N 1
ATOM 665 C CA . LEU A 1 79 ? 5.543 -9.382 17.553 1.00 94.31 79 LEU A CA 1
ATOM 666 C C . LEU A 1 79 ? 4.356 -8.484 17.198 1.00 94.31 79 LEU A C 1
ATOM 668 O O . LEU A 1 79 ? 3.658 -8.025 18.098 1.00 94.31 79 LEU A O 1
ATOM 672 N N . LEU A 1 80 ? 4.084 -8.306 15.903 1.00 94.31 80 LEU A N 1
ATOM 673 C CA . LEU A 1 80 ? 2.901 -7.596 15.421 1.00 94.31 80 LEU A CA 1
ATOM 674 C C . LEU A 1 80 ? 1.614 -8.230 15.970 1.00 94.31 80 LEU A C 1
ATOM 676 O O . LEU A 1 80 ? 0.739 -7.536 16.480 1.00 94.31 80 LEU A O 1
ATOM 680 N N . THR A 1 81 ? 1.521 -9.561 15.919 1.00 95.31 81 THR A N 1
ATOM 681 C CA . THR A 1 81 ? 0.366 -10.308 16.444 1.00 95.31 81 THR A CA 1
ATOM 682 C C . THR A 1 81 ? 0.241 -10.143 17.958 1.00 95.31 81 THR A C 1
ATOM 684 O O . THR A 1 81 ? -0.848 -9.892 18.469 1.00 95.31 81 THR A O 1
ATOM 687 N N . TYR A 1 82 ? 1.360 -10.225 18.682 1.00 96.44 82 TYR A N 1
ATOM 688 C CA . TYR A 1 82 ? 1.387 -10.003 20.127 1.00 96.44 82 TYR A CA 1
ATOM 689 C C . TYR A 1 82 ? 0.902 -8.595 20.498 1.00 96.44 82 TYR A C 1
ATOM 691 O O . TYR A 1 82 ? 0.016 -8.445 21.341 1.00 96.44 82 TYR A O 1
ATOM 699 N N . LYS A 1 83 ? 1.424 -7.566 19.823 1.00 95.50 83 LYS A N 1
ATOM 700 C CA . LYS A 1 83 ? 1.011 -6.173 20.017 1.00 95.50 83 LYS A CA 1
ATOM 701 C C . LYS A 1 83 ? -0.448 -5.943 19.636 1.00 95.50 83 LYS A C 1
ATOM 703 O O . LYS A 1 83 ? -1.115 -5.187 20.328 1.00 95.50 83 LYS A O 1
ATOM 708 N N . TRP A 1 84 ? -0.971 -6.621 18.613 1.00 96.31 84 TRP A N 1
ATOM 709 C CA . TRP A 1 84 ? -2.397 -6.579 18.279 1.00 96.31 84 TRP A CA 1
ATOM 710 C C . TRP A 1 84 ? -3.265 -7.099 19.428 1.00 96.31 84 TRP A C 1
ATOM 712 O O . TRP A 1 84 ? -4.179 -6.406 19.870 1.00 96.31 84 TRP A O 1
ATOM 722 N N . CYS A 1 85 ? -2.941 -8.274 19.975 1.00 96.56 85 CYS A N 1
ATOM 723 C CA . CYS A 1 85 ? -3.651 -8.838 21.126 1.00 96.56 85 CYS A CA 1
ATOM 724 C C . CYS A 1 85 ? -3.561 -7.928 22.361 1.00 96.56 85 CYS A C 1
ATOM 726 O O . CYS A 1 85 ? -4.566 -7.687 23.030 1.00 96.56 85 CYS A O 1
ATOM 728 N N . GLN A 1 86 ? -2.371 -7.390 22.644 1.00 96.19 86 GLN A N 1
ATOM 729 C CA . GLN A 1 86 ? -2.162 -6.453 23.747 1.00 96.19 86 GLN A CA 1
ATOM 730 C C . GLN A 1 86 ? -2.942 -5.149 23.535 1.00 96.19 86 GLN A C 1
ATOM 732 O O . GLN A 1 86 ? -3.573 -4.653 24.464 1.00 96.19 86 GLN A O 1
ATOM 737 N N . GLY A 1 87 ? -2.935 -4.620 22.312 1.00 94.94 87 GLY A N 1
ATOM 738 C CA . GLY A 1 87 ? -3.653 -3.414 21.928 1.00 94.94 87 GLY A CA 1
ATOM 739 C C . GLY A 1 87 ? -5.154 -3.568 22.114 1.00 94.94 87 GLY A C 1
ATOM 740 O O . GLY A 1 87 ? -5.757 -2.682 22.703 1.00 94.94 87 GLY A O 1
ATOM 741 N N . ILE A 1 88 ? -5.737 -4.707 21.708 1.00 96.06 88 ILE A N 1
ATOM 742 C CA . ILE A 1 88 ? -7.149 -5.030 21.975 1.00 96.06 88 ILE A CA 1
ATOM 743 C C . ILE A 1 88 ? -7.416 -5.033 23.478 1.00 96.06 88 ILE A C 1
ATOM 745 O O . ILE A 1 88 ? -8.363 -4.395 23.924 1.00 96.06 88 ILE A O 1
ATOM 749 N N . ASN A 1 89 ? -6.589 -5.729 24.259 1.00 96.31 89 ASN A N 1
ATOM 750 C CA . ASN A 1 89 ? -6.811 -5.875 25.695 1.00 96.31 89 ASN A CA 1
ATOM 751 C C . ASN A 1 89 ? -6.693 -4.552 26.470 1.00 96.31 89 ASN A C 1
ATOM 753 O O . ASN A 1 89 ? -7.345 -4.383 27.493 1.00 96.31 89 ASN A O 1
ATOM 757 N N . ASN A 1 90 ? -5.871 -3.623 25.981 1.00 94.69 90 ASN A N 1
ATOM 758 C CA . ASN A 1 90 ? -5.656 -2.317 26.599 1.00 94.69 90 ASN A CA 1
ATOM 759 C C . ASN A 1 90 ? -6.718 -1.273 26.213 1.00 94.69 90 ASN A C 1
ATOM 761 O O . ASN A 1 90 ? -6.635 -0.132 26.668 1.00 94.69 90 ASN A O 1
ATOM 765 N N . LEU A 1 91 ? -7.688 -1.614 25.357 1.00 93.62 91 LEU A N 1
ATOM 766 C CA . LEU A 1 91 ? -8.779 -0.700 25.025 1.00 93.62 91 LEU A CA 1
ATOM 767 C C . LEU A 1 91 ? -9.718 -0.524 26.226 1.00 93.62 91 LEU A C 1
ATOM 769 O O . LEU A 1 91 ? -10.064 -1.491 26.907 1.00 93.62 91 LEU A O 1
ATOM 773 N N . ASP A 1 92 ? -10.186 0.705 26.436 1.00 90.00 92 ASP A N 1
ATOM 774 C CA . ASP A 1 92 ? -11.075 1.028 27.550 1.00 90.00 92 ASP A CA 1
ATOM 775 C C . ASP A 1 92 ? -12.423 0.293 27.440 1.00 90.00 92 ASP A C 1
ATOM 777 O O . ASP A 1 92 ? -13.082 0.317 26.394 1.00 90.00 92 ASP A O 1
ATOM 781 N N . GLY A 1 93 ? -12.805 -0.405 28.514 1.00 89.06 93 GLY A N 1
ATOM 782 C CA . GLY A 1 93 ? -14.079 -1.120 28.635 1.00 89.06 93 GLY A CA 1
ATOM 783 C C . GLY A 1 93 ? -14.365 -2.179 27.560 1.00 89.06 93 GLY A C 1
ATOM 784 O O . GLY A 1 93 ? -15.526 -2.528 27.356 1.00 89.06 93 GLY A O 1
ATOM 785 N N . ILE A 1 94 ? -13.360 -2.696 26.840 1.00 93.50 94 ILE A N 1
ATOM 786 C CA . ILE A 1 94 ? -13.594 -3.544 25.653 1.00 93.50 94 ILE A CA 1
ATOM 787 C C . ILE A 1 94 ? -14.319 -4.860 25.958 1.00 93.50 94 ILE A C 1
ATOM 789 O O . ILE A 1 94 ? -15.119 -5.323 25.145 1.00 93.50 94 ILE A O 1
ATOM 793 N N . TRP A 1 95 ? -14.066 -5.445 27.129 1.00 95.12 95 TRP A N 1
ATOM 794 C CA . TRP A 1 95 ? -14.662 -6.711 27.562 1.00 95.12 95 TRP A CA 1
ATOM 795 C C . TRP A 1 95 ? -15.955 -6.534 28.357 1.00 95.12 95 TRP A C 1
ATOM 797 O O . TRP A 1 95 ? -16.605 -7.525 28.681 1.00 95.12 95 TRP A O 1
ATOM 807 N N . ASP A 1 96 ? -16.340 -5.297 28.673 1.00 93.56 96 ASP A N 1
ATOM 808 C CA . ASP A 1 96 ? -17.593 -5.042 29.372 1.00 93.56 96 ASP A CA 1
ATOM 809 C C . ASP A 1 96 ? -18.765 -5.223 28.402 1.00 93.56 96 ASP A C 1
ATOM 811 O O . ASP A 1 96 ? -18.805 -4.623 27.330 1.00 93.56 96 ASP A O 1
ATOM 815 N N . THR A 1 97 ? -19.722 -6.075 28.739 1.00 94.12 97 THR A N 1
ATOM 816 C CA . THR A 1 97 ? -20.926 -6.315 27.928 1.00 94.12 97 THR A CA 1
ATOM 817 C C . THR A 1 97 ? -22.205 -6.060 28.718 1.00 94.12 97 THR A C 1
ATOM 819 O O . THR A 1 97 ? -23.284 -6.434 28.265 1.00 94.12 97 THR A O 1
ATOM 822 N N . SER A 1 98 ? -22.103 -5.447 29.901 1.00 94.69 98 SER A N 1
ATOM 823 C CA . SER A 1 98 ? -23.235 -5.215 30.806 1.00 94.69 98 SER A CA 1
ATOM 824 C C . SER A 1 98 ? -24.353 -4.382 30.163 1.00 94.69 98 SER A C 1
ATOM 826 O O . SER A 1 98 ? -25.527 -4.709 30.312 1.00 94.69 98 SER A O 1
ATOM 828 N N . GLU A 1 99 ? -23.992 -3.373 29.371 1.00 90.75 99 GLU A N 1
ATOM 829 C CA . GLU A 1 99 ? -24.925 -2.484 28.661 1.00 90.75 99 GLU A CA 1
ATOM 830 C C . GLU A 1 99 ? -25.259 -2.960 27.230 1.00 90.75 99 GLU A C 1
ATOM 832 O O . GLU A 1 99 ? -25.753 -2.195 26.404 1.00 90.75 99 GLU A O 1
ATOM 837 N N . GLY A 1 100 ? -24.970 -4.224 26.896 1.00 91.38 100 GLY A N 1
ATOM 838 C CA . GLY A 1 100 ? -25.254 -4.777 25.566 1.00 91.38 100 GLY A CA 1
ATOM 839 C C . GLY A 1 100 ? -24.298 -4.307 24.463 1.00 91.38 100 GLY A C 1
ATOM 840 O O . GLY A 1 100 ? -24.635 -4.384 23.279 1.00 91.38 100 GLY A O 1
ATOM 841 N N . HIS A 1 101 ? -23.109 -3.827 24.833 1.00 92.88 101 HIS A N 1
ATOM 842 C CA . HIS A 1 101 ? -22.045 -3.489 23.887 1.00 92.88 101 HIS A CA 1
ATOM 843 C C . HIS A 1 101 ? -21.529 -4.722 23.138 1.00 92.88 101 HIS A C 1
ATOM 845 O O . HIS A 1 101 ? -21.454 -5.820 23.693 1.00 92.88 101 HIS A O 1
ATOM 851 N N . CYS A 1 102 ? -21.109 -4.529 21.889 1.00 95.06 102 CYS A N 1
ATOM 852 C CA . CYS A 1 102 ? -20.628 -5.601 21.019 1.00 95.06 102 CYS A CA 1
ATOM 853 C C . CYS A 1 102 ? -19.240 -5.281 20.457 1.00 95.06 102 CYS A C 1
ATOM 855 O O . CYS A 1 102 ? -18.969 -4.158 20.030 1.00 95.06 102 CYS A O 1
ATOM 857 N N . VAL A 1 103 ? -18.361 -6.285 20.421 1.00 96.75 103 VAL A N 1
ATOM 858 C CA . VAL A 1 103 ? -17.045 -6.204 19.770 1.00 96.75 103 VAL A CA 1
ATOM 859 C C . VAL A 1 103 ? -17.064 -7.074 18.528 1.00 96.75 103 VAL A C 1
ATOM 861 O O . VAL A 1 103 ? -17.443 -8.241 18.602 1.00 96.75 103 VAL A O 1
ATOM 864 N N . VAL A 1 104 ? -16.640 -6.524 17.395 1.00 97.50 104 VAL A N 1
ATOM 865 C CA . VAL A 1 104 ? -16.578 -7.256 16.126 1.00 97.50 104 VAL A CA 1
ATOM 866 C C . VAL A 1 104 ? -15.173 -7.145 15.561 1.00 97.50 104 VAL A C 1
ATOM 868 O O . VAL A 1 104 ? -14.653 -6.048 15.379 1.00 97.50 104 VAL A O 1
ATOM 871 N N . MET A 1 105 ? -14.561 -8.288 15.267 1.00 97.38 105 MET A N 1
ATOM 872 C CA . MET A 1 105 ? -13.292 -8.360 14.552 1.00 97.38 105 MET A CA 1
ATOM 873 C C . MET A 1 105 ? -13.573 -8.727 13.0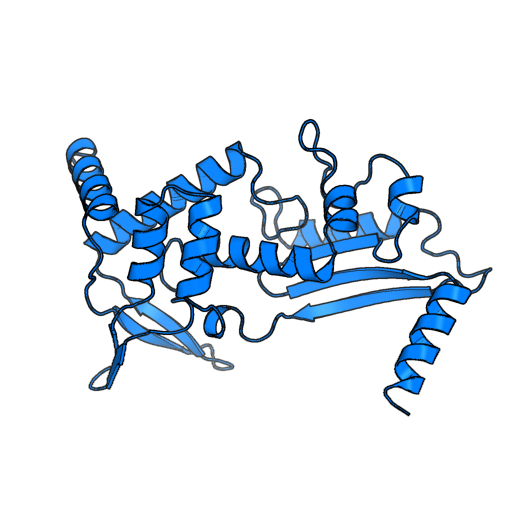98 1.00 97.38 105 MET A C 1
ATOM 875 O O . MET A 1 105 ? -14.040 -9.828 12.813 1.00 97.38 105 MET A O 1
ATOM 879 N N . LEU A 1 106 ? -13.275 -7.812 12.181 1.00 97.69 106 LEU A N 1
ATOM 880 C CA . LEU A 1 106 ? -13.344 -8.059 10.749 1.00 97.69 106 LEU A CA 1
ATOM 881 C C . LEU A 1 106 ? -11.943 -8.366 10.228 1.00 97.69 106 LEU A C 1
ATOM 883 O O . LEU A 1 106 ? -11.037 -7.536 10.324 1.00 97.69 106 LEU A O 1
ATOM 887 N N . GLN A 1 107 ? -11.792 -9.544 9.631 1.00 97.19 107 GLN A N 1
ATOM 888 C CA . GLN A 1 107 ? -10.636 -9.883 8.819 1.00 97.19 107 GLN A CA 1
ATOM 889 C C . GLN A 1 107 ? -11.086 -10.065 7.375 1.00 97.19 107 GLN A C 1
ATOM 891 O O . GLN A 1 107 ? -11.972 -10.869 7.090 1.00 97.19 107 GLN A O 1
ATOM 896 N N . SER A 1 108 ? -10.476 -9.314 6.468 1.00 96.44 108 SER A N 1
ATOM 897 C CA . SER A 1 108 ? -10.778 -9.385 5.040 1.00 96.44 108 SER A CA 1
ATOM 898 C C . SER A 1 108 ? -9.509 -9.200 4.214 1.00 96.44 108 SER A C 1
ATOM 900 O O . SER A 1 108 ? -8.422 -8.988 4.750 1.00 96.44 108 SER A O 1
ATOM 902 N N . LYS A 1 109 ? -9.641 -9.301 2.896 1.00 95.69 109 LYS A N 1
ATOM 903 C CA . LYS A 1 109 ? -8.582 -9.018 1.936 1.00 95.69 109 LYS A CA 1
ATOM 904 C C . LYS A 1 109 ? -9.132 -8.152 0.823 1.00 95.69 109 LYS A C 1
ATOM 906 O O . LYS A 1 109 ? -10.250 -8.367 0.358 1.00 95.69 109 LYS A O 1
ATOM 911 N N . PHE A 1 110 ? -8.331 -7.203 0.365 1.00 94.19 110 PHE A N 1
ATOM 912 C CA . PHE A 1 110 ? -8.649 -6.510 -0.869 1.00 94.19 110 PHE A CA 1
ATOM 913 C C . PHE A 1 110 ? -8.401 -7.436 -2.061 1.00 94.19 110 PHE A C 1
ATOM 915 O O . PHE A 1 110 ? -7.263 -7.794 -2.366 1.00 94.19 110 PHE A O 1
ATOM 922 N N . ASP A 1 111 ? -9.476 -7.815 -2.745 1.00 92.19 111 ASP A N 1
ATOM 923 C CA . ASP A 1 111 ? -9.381 -8.729 -3.876 1.00 92.19 111 ASP A CA 1
ATOM 924 C C . ASP A 1 111 ? -8.756 -8.048 -5.103 1.00 92.19 111 ASP A C 1
ATOM 926 O O . ASP A 1 111 ? -9.201 -6.984 -5.549 1.00 92.19 111 ASP A O 1
ATOM 930 N N . LYS A 1 112 ? -7.742 -8.703 -5.679 1.00 91.50 112 LYS A N 1
ATOM 931 C CA . LYS A 1 112 ? -7.127 -8.343 -6.967 1.00 91.50 112 LYS A CA 1
ATOM 932 C C . LYS A 1 112 ? -6.614 -6.900 -7.071 1.00 91.50 112 LYS A C 1
ATOM 934 O O . LYS A 1 112 ? -6.664 -6.330 -8.158 1.00 91.50 112 LYS A O 1
ATOM 939 N N . ILE A 1 113 ? -6.062 -6.306 -6.002 1.00 93.06 113 ILE A N 1
ATOM 940 C CA . ILE A 1 113 ? -5.479 -4.946 -6.091 1.00 93.06 113 ILE A CA 1
ATOM 941 C C . ILE A 1 113 ? -4.448 -4.874 -7.217 1.00 93.06 113 ILE A C 1
ATOM 943 O O . ILE A 1 113 ? -4.548 -4.012 -8.080 1.00 93.06 113 ILE A O 1
ATOM 947 N N . PHE A 1 114 ? -3.480 -5.794 -7.230 1.00 91.75 114 PHE A N 1
ATOM 948 C CA . PHE A 1 114 ? -2.406 -5.782 -8.223 1.00 91.75 114 PHE A CA 1
ATOM 949 C C . PHE A 1 114 ? -2.934 -5.800 -9.658 1.00 91.75 114 PHE A C 1
ATOM 951 O O . PHE A 1 114 ? -2.380 -5.131 -10.516 1.00 91.75 114 PHE A O 1
ATOM 958 N N . GLU A 1 115 ? -4.011 -6.535 -9.916 1.00 93.25 115 GLU A N 1
ATOM 959 C CA . GLU A 1 115 ? -4.595 -6.659 -11.253 1.00 93.25 115 GLU A CA 1
ATOM 960 C C . GLU A 1 115 ? -5.478 -5.463 -11.611 1.00 93.25 115 GLU A C 1
ATOM 962 O O . GLU A 1 115 ? -5.647 -5.182 -12.788 1.00 93.25 115 GLU A O 1
ATOM 967 N N . LYS A 1 116 ? -6.036 -4.760 -10.616 1.00 95.19 116 LYS A N 1
ATOM 968 C CA . LYS A 1 116 ? -7.047 -3.710 -10.809 1.00 95.19 116 LYS A CA 1
ATOM 969 C C . LYS A 1 116 ? -6.515 -2.274 -10.741 1.00 95.19 116 LYS A C 1
ATOM 971 O O . LYS A 1 116 ? -7.303 -1.326 -10.728 1.00 95.19 116 LYS A O 1
ATOM 976 N N . ILE A 1 117 ? -5.199 -2.087 -10.685 1.00 95.56 117 ILE A N 1
ATOM 977 C CA . ILE A 1 117 ? -4.595 -0.751 -10.705 1.00 95.56 117 ILE A CA 1
ATOM 978 C C . ILE A 1 117 ? -4.626 -0.190 -12.133 1.00 95.56 117 ILE A C 1
ATOM 980 O O . ILE A 1 117 ? -3.977 -0.712 -13.039 1.00 95.56 117 ILE A O 1
ATOM 984 N N . ASP A 1 118 ? -5.350 0.915 -12.314 1.00 96.25 118 ASP A N 1
ATOM 985 C CA . ASP A 1 118 ? -5.304 1.715 -13.538 1.00 96.25 118 ASP A CA 1
ATOM 986 C C . ASP A 1 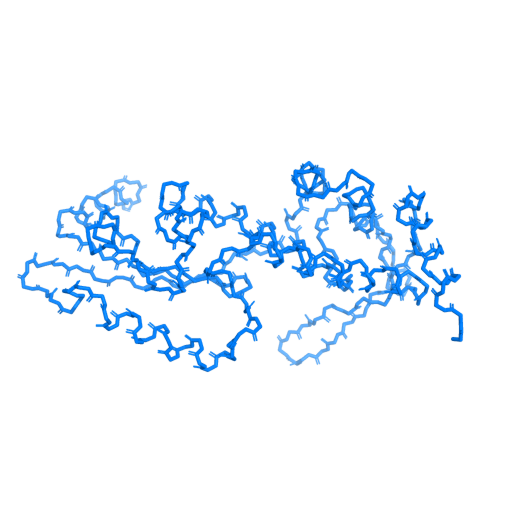118 ? -4.043 2.590 -13.547 1.00 96.25 118 ASP A C 1
ATOM 988 O O . ASP A 1 118 ? -3.841 3.431 -12.665 1.00 96.25 118 ASP A O 1
ATOM 992 N N . LEU A 1 119 ? -3.203 2.412 -14.568 1.00 95.19 119 LEU A N 1
ATOM 993 C CA . LEU A 1 119 ? -1.944 3.137 -14.730 1.00 95.19 119 LEU A CA 1
ATOM 994 C C . LEU A 1 119 ? -2.150 4.649 -14.920 1.00 95.19 119 LEU A C 1
ATOM 996 O O . LEU A 1 119 ? -1.309 5.444 -14.500 1.00 95.19 119 LEU A O 1
ATOM 1000 N N . THR A 1 120 ? -3.271 5.070 -15.510 1.00 95.94 120 THR A N 1
ATOM 1001 C CA . THR A 1 120 ? -3.563 6.494 -15.731 1.00 95.94 120 THR A CA 1
ATOM 1002 C C . THR A 1 120 ? -3.866 7.215 -14.419 1.00 95.94 120 THR A C 1
ATOM 1004 O O . THR A 1 120 ? -3.337 8.302 -14.161 1.00 95.94 120 THR A O 1
ATOM 1007 N N . LEU A 1 121 ? -4.667 6.584 -13.555 1.00 96.94 121 LEU A N 1
ATOM 1008 C CA . LEU A 1 121 ? -4.943 7.064 -12.207 1.00 96.94 121 LEU A CA 1
ATOM 1009 C C . LEU A 1 121 ? -3.684 6.992 -11.342 1.00 96.94 121 LEU A C 1
ATOM 1011 O O . LEU A 1 121 ? -3.356 7.965 -10.663 1.00 96.94 121 LEU A O 1
ATOM 1015 N N . LEU A 1 122 ? -2.952 5.877 -11.412 1.00 96.94 122 LEU A N 1
ATOM 1016 C CA . LEU A 1 122 ? -1.709 5.687 -10.675 1.00 96.94 122 LEU A CA 1
ATOM 1017 C C . LEU A 1 122 ? -0.708 6.812 -10.960 1.00 96.94 122 LEU A C 1
ATOM 1019 O O . LEU A 1 122 ? -0.139 7.360 -10.021 1.00 96.94 122 LEU A O 1
ATOM 1023 N N . ASN A 1 123 ? -0.531 7.211 -12.223 1.00 97.31 123 ASN A N 1
ATOM 1024 C CA . ASN A 1 123 ? 0.372 8.305 -12.582 1.00 97.31 123 ASN A CA 1
ATOM 1025 C C . ASN A 1 123 ? -0.005 9.620 -11.888 1.00 97.31 123 ASN A C 1
ATOM 1027 O O . ASN A 1 123 ? 0.857 10.306 -11.338 1.00 97.31 123 ASN A O 1
ATOM 1031 N N . ARG A 1 124 ? -1.302 9.957 -11.870 1.00 97.69 124 ARG A N 1
ATOM 1032 C CA . ARG A 1 124 ? -1.800 11.169 -11.204 1.00 97.69 124 ARG A CA 1
ATOM 1033 C C . ARG A 1 124 ? -1.564 11.127 -9.700 1.00 97.69 124 ARG A C 1
ATOM 1035 O O . ARG A 1 124 ? -1.164 12.140 -9.142 1.00 97.69 124 ARG A O 1
ATOM 1042 N N . LEU A 1 125 ? -1.779 9.973 -9.068 1.00 97.50 125 LEU A N 1
ATOM 1043 C CA . LEU A 1 125 ? -1.536 9.789 -7.637 1.00 97.50 125 LEU A CA 1
ATOM 1044 C C . LEU A 1 125 ? -0.039 9.882 -7.310 1.00 97.50 125 LEU A C 1
ATOM 1046 O O . LEU A 1 125 ? 0.347 10.628 -6.418 1.00 97.50 125 LEU A O 1
ATOM 1050 N N . LEU A 1 126 ? 0.826 9.209 -8.076 1.00 97.50 126 LEU A N 1
ATOM 1051 C CA . LEU A 1 126 ? 2.277 9.259 -7.866 1.00 97.50 126 LEU A CA 1
ATOM 1052 C C . LEU A 1 126 ? 2.833 10.684 -8.000 1.00 97.50 126 LEU A C 1
ATOM 1054 O O . LEU A 1 126 ? 3.675 11.086 -7.203 1.00 97.50 126 LEU A O 1
ATOM 1058 N N . ARG A 1 127 ? 2.320 11.488 -8.937 1.00 97.81 127 ARG A N 1
ATOM 1059 C CA . ARG A 1 127 ? 2.714 12.902 -9.094 1.00 97.81 127 ARG A CA 1
ATOM 1060 C C . ARG A 1 127 ? 2.419 13.779 -7.871 1.00 97.81 127 ARG A C 1
ATOM 1062 O O . ARG A 1 127 ? 2.968 14.873 -7.788 1.00 97.81 127 ARG A O 1
ATOM 1069 N N . LEU A 1 128 ? 1.566 13.338 -6.942 1.00 97.44 128 LEU A N 1
ATOM 1070 C CA . LEU A 1 128 ? 1.319 14.057 -5.687 1.00 97.44 128 LEU A CA 1
ATOM 1071 C C . LEU A 1 128 ? 2.460 13.875 -4.680 1.00 97.44 128 LEU A C 1
ATOM 1073 O O . LEU A 1 128 ? 2.669 14.749 -3.843 1.00 97.44 128 LEU A O 1
ATOM 1077 N N . ILE A 1 129 ? 3.174 12.746 -4.743 1.00 96.75 129 ILE A N 1
ATOM 1078 C CA . ILE A 1 129 ? 4.172 12.357 -3.735 1.00 96.75 129 ILE A CA 1
ATOM 1079 C C . ILE A 1 129 ? 5.614 12.390 -4.248 1.00 96.75 129 ILE A C 1
ATOM 1081 O O . ILE A 1 129 ? 6.535 12.591 -3.458 1.00 96.75 129 ILE A O 1
ATOM 1085 N N . VAL A 1 130 ? 5.830 12.206 -5.553 1.00 96.75 130 VAL A N 1
ATOM 1086 C CA . VAL A 1 130 ? 7.159 12.189 -6.180 1.00 96.75 130 VAL A CA 1
ATOM 1087 C C . VAL A 1 130 ? 7.232 13.157 -7.358 1.00 96.75 130 VAL A C 1
ATOM 1089 O O . VAL A 1 130 ? 6.213 13.606 -7.881 1.00 96.75 130 VAL A O 1
ATOM 1092 N N . ASP A 1 131 ? 8.455 13.465 -7.802 1.00 97.44 131 ASP A N 1
ATOM 1093 C CA . ASP A 1 131 ? 8.661 14.264 -9.010 1.00 97.44 131 ASP A CA 1
ATOM 1094 C C . ASP A 1 131 ? 8.000 13.612 -10.234 1.00 97.44 131 ASP A C 1
ATOM 1096 O O . ASP A 1 131 ? 7.982 12.387 -10.388 1.00 97.44 131 ASP A O 1
ATOM 1100 N N . HIS A 1 132 ? 7.508 14.454 -11.141 1.00 96.69 132 HIS A N 1
ATOM 1101 C CA . HIS A 1 132 ? 6.844 14.028 -12.366 1.00 96.69 132 HIS A CA 1
ATOM 1102 C C . HIS A 1 132 ? 7.650 13.020 -13.196 1.00 96.69 132 HIS A C 1
ATOM 1104 O O . HIS A 1 132 ? 7.063 12.079 -13.724 1.00 96.69 132 HIS A O 1
ATOM 1110 N N . ASN A 1 133 ? 8.978 13.158 -13.278 1.00 97.00 133 ASN A N 1
ATOM 1111 C CA . ASN A 1 133 ? 9.805 12.228 -14.047 1.00 97.00 133 ASN A CA 1
ATOM 1112 C C . ASN A 1 133 ? 9.836 10.833 -13.425 1.00 97.00 133 ASN A C 1
ATOM 1114 O O . ASN A 1 133 ? 9.814 9.838 -14.146 1.00 97.00 133 ASN A O 1
ATOM 1118 N N . ILE A 1 134 ? 9.864 10.763 -12.093 1.00 97.19 134 ILE A N 1
ATOM 1119 C CA . ILE A 1 134 ? 9.842 9.498 -11.358 1.00 97.19 134 ILE A CA 1
ATOM 1120 C C . ILE A 1 134 ? 8.467 8.844 -11.510 1.00 97.19 134 ILE A C 1
ATOM 1122 O O . ILE A 1 134 ? 8.393 7.660 -11.832 1.00 97.19 134 ILE A O 1
ATOM 1126 N N . ALA A 1 135 ? 7.385 9.614 -11.361 1.00 97.38 135 ALA A N 1
ATOM 1127 C CA . ALA A 1 135 ? 6.028 9.112 -11.574 1.00 97.38 135 ALA A CA 1
ATOM 1128 C C . ALA A 1 135 ? 5.839 8.557 -12.998 1.00 97.38 135 ALA A C 1
ATOM 1130 O O . ALA A 1 135 ? 5.277 7.471 -13.176 1.00 97.38 135 ALA A O 1
ATOM 1131 N N . ASP A 1 136 ? 6.348 9.263 -14.010 1.00 97.25 136 ASP A N 1
ATOM 1132 C CA . ASP A 1 136 ? 6.284 8.825 -15.406 1.00 97.25 136 ASP A CA 1
ATOM 1133 C C . ASP A 1 136 ? 7.134 7.585 -15.665 1.00 97.25 136 ASP A C 1
ATOM 1135 O O . ASP A 1 136 ? 6.672 6.676 -16.352 1.00 97.25 136 ASP A O 1
ATOM 1139 N N . TYR A 1 137 ? 8.333 7.504 -15.081 1.00 97.75 137 TYR A N 1
ATOM 1140 C CA . TYR A 1 137 ? 9.167 6.304 -15.141 1.00 97.75 137 TYR A CA 1
ATOM 1141 C C . TYR A 1 137 ? 8.442 5.098 -14.529 1.00 97.75 137 TYR A C 1
ATOM 1143 O O . TYR A 1 137 ? 8.283 4.077 -15.192 1.00 97.75 137 TYR A O 1
ATOM 1151 N N . MET A 1 138 ? 7.927 5.230 -13.301 1.00 97.25 138 MET A N 1
ATOM 1152 C CA . MET A 1 138 ? 7.222 4.160 -12.583 1.00 97.25 138 MET A CA 1
ATOM 1153 C C . MET A 1 138 ? 5.965 3.690 -13.321 1.00 97.25 138 MET A C 1
ATOM 1155 O O . MET A 1 138 ? 5.684 2.493 -13.378 1.00 97.25 138 MET A O 1
ATOM 1159 N N . THR A 1 139 ? 5.211 4.620 -13.911 1.00 96.44 139 THR A N 1
ATOM 1160 C CA . THR A 1 139 ? 3.998 4.287 -14.671 1.00 96.44 139 THR A CA 1
ATOM 1161 C C . THR A 1 139 ? 4.351 3.593 -15.983 1.00 96.44 139 THR A C 1
ATOM 1163 O O . THR A 1 139 ? 3.818 2.525 -16.278 1.00 96.44 139 THR A O 1
ATOM 1166 N N . ALA A 1 140 ? 5.282 4.159 -16.758 1.00 96.44 140 ALA A N 1
ATOM 1167 C CA . ALA A 1 140 ? 5.705 3.587 -18.032 1.00 96.44 140 ALA A CA 1
ATOM 1168 C C . ALA A 1 140 ? 6.355 2.208 -17.855 1.00 96.44 140 ALA A C 1
ATOM 1170 O O . ALA A 1 140 ? 6.176 1.332 -18.695 1.00 96.44 140 ALA A O 1
ATOM 1171 N N . LYS A 1 141 ? 7.049 1.980 -16.733 1.00 96.44 141 LYS A N 1
ATOM 1172 C CA . LYS A 1 141 ? 7.693 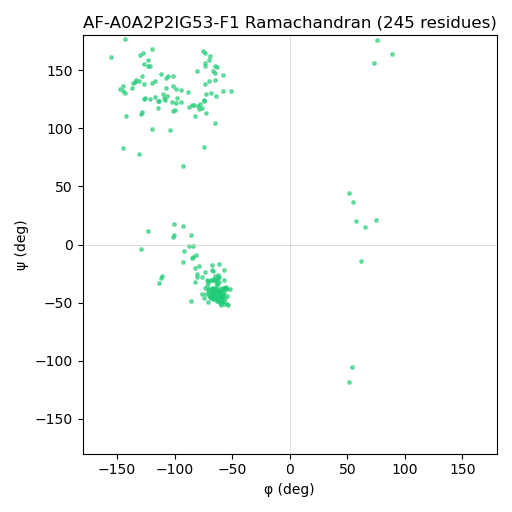0.699 -16.426 1.00 96.44 141 LYS A CA 1
ATOM 1173 C C . LYS A 1 141 ? 6.706 -0.444 -16.177 1.00 96.44 141 LYS A C 1
ATOM 1175 O O . LYS A 1 141 ? 7.069 -1.601 -16.350 1.00 96.44 141 LYS A O 1
ATOM 1180 N N . ASN A 1 142 ? 5.462 -0.134 -15.813 1.00 95.62 142 ASN A N 1
ATOM 1181 C CA . ASN A 1 142 ? 4.394 -1.131 -15.730 1.00 95.62 142 ASN A CA 1
ATOM 1182 C C . ASN A 1 142 ? 3.743 -1.424 -17.090 1.00 95.62 142 ASN A C 1
ATOM 1184 O O . ASN A 1 142 ? 3.153 -2.489 -17.252 1.00 95.62 142 ASN A O 1
ATOM 1188 N N . ASN A 1 143 ? 3.883 -0.518 -18.065 1.00 95.62 143 ASN A N 1
ATOM 1189 C CA . ASN A 1 143 ? 3.371 -0.671 -19.425 1.00 95.62 143 ASN A CA 1
ATOM 1190 C C . ASN A 1 143 ? 4.426 -1.291 -20.352 1.00 95.62 143 ASN A C 1
ATOM 1192 O O . ASN A 1 143 ? 4.964 -0.636 -21.247 1.00 95.62 143 ASN A O 1
ATOM 1196 N N . ILE A 1 144 ? 4.751 -2.554 -20.095 1.00 95.12 144 ILE A N 1
ATOM 1197 C CA . ILE A 1 144 ? 5.767 -3.311 -20.834 1.00 95.12 144 ILE A CA 1
ATOM 1198 C C . ILE A 1 144 ? 5.173 -4.582 -21.431 1.00 95.12 144 ILE A C 1
ATOM 1200 O O . ILE A 1 144 ? 4.133 -5.075 -20.989 1.00 95.12 144 ILE A O 1
ATOM 1204 N N . VAL A 1 145 ? 5.840 -5.110 -22.456 1.00 96.81 145 VAL A N 1
ATOM 1205 C CA . VAL A 1 145 ? 5.480 -6.400 -23.047 1.00 96.81 145 VAL A CA 1
ATOM 1206 C C . VAL A 1 145 ? 5.923 -7.506 -22.100 1.00 96.81 145 VAL A C 1
ATOM 1208 O O . VAL A 1 145 ? 7.093 -7.586 -21.736 1.00 96.81 145 VAL A O 1
ATOM 1211 N N . VAL A 1 146 ? 4.977 -8.343 -21.695 1.00 96.38 146 VAL A N 1
ATOM 1212 C CA . VAL A 1 146 ? 5.227 -9.560 -20.929 1.00 96.38 146 VAL A CA 1
ATOM 1213 C C . VAL A 1 146 ? 5.239 -10.724 -21.910 1.00 96.38 146 VAL A C 1
ATOM 1215 O O . VAL A 1 146 ? 4.282 -10.890 -22.674 1.00 96.38 146 VAL A O 1
ATOM 1218 N N . SER A 1 147 ? 6.313 -11.509 -21.904 1.00 96.19 147 SER A N 1
ATOM 1219 C CA . SER A 1 147 ? 6.496 -12.647 -22.801 1.00 96.19 147 SER A CA 1
ATOM 1220 C C . SER A 1 147 ? 6.590 -13.969 -22.038 1.00 96.19 147 SER A C 1
ATOM 1222 O O . SER A 1 147 ? 7.176 -14.063 -20.961 1.00 96.19 147 SER A O 1
ATOM 1224 N N . TYR A 1 148 ? 5.985 -15.015 -22.596 1.00 95.50 148 TYR A N 1
ATOM 1225 C CA . TYR A 1 148 ? 6.141 -16.394 -22.142 1.00 95.50 148 TYR A CA 1
ATOM 1226 C C . TYR A 1 148 ? 6.171 -17.319 -23.354 1.00 95.50 148 TYR A C 1
ATOM 1228 O O . TYR A 1 148 ? 5.148 -17.514 -24.014 1.00 95.50 148 TYR A O 1
ATOM 1236 N N . LYS A 1 149 ? 7.336 -17.914 -23.636 1.00 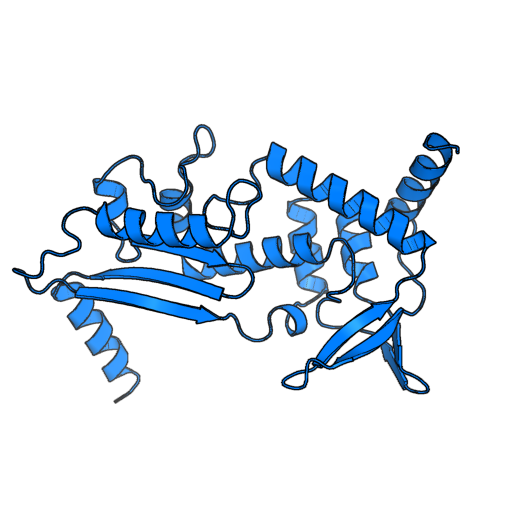93.69 149 LYS A N 1
ATOM 1237 C CA . LYS A 1 149 ? 7.564 -18.719 -24.848 1.00 93.69 149 LYS A CA 1
ATOM 1238 C C . LYS A 1 149 ? 7.142 -17.924 -26.095 1.00 93.69 149 LYS A C 1
ATOM 1240 O O . LYS A 1 149 ? 7.680 -16.850 -26.328 1.00 93.69 149 LYS A O 1
ATOM 1245 N N . ASP A 1 150 ? 6.161 -18.415 -26.848 1.00 94.38 150 ASP A N 1
ATOM 1246 C CA . ASP A 1 150 ? 5.666 -17.782 -28.075 1.00 94.38 150 ASP A CA 1
ATOM 1247 C C . ASP A 1 150 ? 4.547 -16.750 -27.827 1.00 94.38 150 ASP A C 1
ATOM 1249 O O . ASP A 1 150 ? 4.037 -16.142 -28.768 1.00 94.38 150 ASP A O 1
ATOM 1253 N N . MET A 1 151 ? 4.122 -16.559 -26.574 1.00 96.25 151 MET A N 1
ATOM 1254 C CA . MET A 1 151 ? 3.071 -15.610 -26.206 1.00 96.25 151 MET A CA 1
ATOM 1255 C C . MET A 1 151 ? 3.677 -14.272 -25.792 1.00 96.25 151 MET A C 1
ATOM 1257 O O . MET A 1 151 ? 4.574 -14.229 -24.953 1.00 96.25 151 MET A O 1
ATOM 1261 N N . SER A 1 152 ? 3.134 -13.176 -26.315 1.00 95.31 152 SER A N 1
ATOM 1262 C CA . SER A 1 152 ? 3.485 -11.819 -25.898 1.00 95.31 152 SER A CA 1
ATOM 1263 C C . SER A 1 152 ? 2.232 -10.962 -25.734 1.00 95.31 152 SER A C 1
ATOM 1265 O O . SER A 1 152 ? 1.278 -11.056 -26.509 1.00 95.31 152 SER A O 1
ATOM 1267 N N . HIS A 1 153 ? 2.211 -10.144 -24.684 1.00 95.88 153 HIS A N 1
ATOM 1268 C CA . HIS A 1 153 ? 1.104 -9.240 -24.392 1.00 95.88 153 HIS A CA 1
ATOM 1269 C C . HIS A 1 153 ? 1.612 -7.966 -23.715 1.00 95.88 153 HIS A C 1
ATOM 1271 O O . HIS A 1 153 ? 2.391 -8.024 -22.767 1.00 95.88 153 HIS A O 1
ATOM 1277 N N . THR A 1 154 ? 1.142 -6.804 -24.165 1.00 95.50 154 THR A N 1
ATOM 1278 C CA . THR A 1 154 ? 1.469 -5.516 -23.538 1.00 95.50 154 THR A CA 1
ATOM 1279 C C . THR A 1 154 ? 0.613 -5.295 -22.297 1.00 95.50 154 THR A C 1
ATOM 1281 O O . THR A 1 154 ? -0.608 -5.203 -22.395 1.00 95.50 154 THR A O 1
ATOM 1284 N N . ASN A 1 155 ? 1.238 -5.169 -21.126 1.00 95.25 155 ASN A N 1
ATOM 1285 C CA . ASN A 1 155 ? 0.531 -4.941 -19.868 1.00 95.25 155 ASN A CA 1
ATOM 1286 C C . ASN A 1 155 ? 0.000 -3.500 -19.751 1.00 95.25 155 ASN A C 1
ATOM 1288 O O . ASN A 1 155 ? 0.628 -2.641 -19.141 1.00 95.25 155 ASN A O 1
ATOM 1292 N N . SER A 1 156 ? -1.173 -3.223 -20.319 1.00 92.94 156 SER A N 1
ATOM 1293 C CA . SER A 1 156 ? -1.800 -1.896 -20.243 1.00 92.94 156 SER A CA 1
ATOM 1294 C C . SER A 1 156 ? -2.605 -1.648 -18.959 1.00 92.94 156 SER A C 1
ATOM 1296 O O . SER A 1 156 ? -3.030 -0.518 -18.722 1.00 92.94 156 SER A O 1
ATOM 1298 N N . TYR A 1 157 ? -2.859 -2.683 -18.154 1.00 95.19 157 TYR A N 1
ATOM 1299 C CA . TYR A 1 157 ? -3.685 -2.614 -16.946 1.00 95.19 157 TYR A CA 1
ATOM 1300 C C . TYR A 1 157 ? -3.140 -3.540 -15.859 1.00 95.19 157 TYR A C 1
ATOM 1302 O O . TYR A 1 157 ? -2.796 -4.683 -16.144 1.00 95.19 157 TYR A O 1
ATOM 1310 N N . GLY A 1 158 ? -3.095 -3.060 -14.617 1.00 94.25 158 GLY A N 1
ATOM 1311 C CA . GLY A 1 158 ? -2.502 -3.783 -13.499 1.00 94.25 158 GLY A CA 1
ATOM 1312 C C . GLY A 1 158 ? -1.004 -3.517 -13.315 1.00 94.25 158 GLY A C 1
ATOM 1313 O O . GLY A 1 158 ? -0.306 -2.980 -14.177 1.00 94.25 158 GLY A O 1
ATOM 1314 N N . LEU A 1 159 ? -0.519 -3.887 -12.135 1.00 95.31 159 LEU A N 1
ATOM 1315 C CA . LEU A 1 159 ? 0.842 -3.687 -11.655 1.00 95.31 159 LEU A CA 1
ATOM 1316 C C . LEU A 1 159 ? 1.681 -4.956 -11.840 1.00 95.31 159 LEU A C 1
ATOM 1318 O O . LEU A 1 159 ? 1.280 -6.047 -11.425 1.00 95.31 159 LEU A O 1
ATOM 1322 N N . ILE A 1 160 ? 2.898 -4.801 -12.359 1.00 95.38 160 ILE A N 1
ATOM 1323 C CA . ILE A 1 160 ? 3.863 -5.898 -12.461 1.00 95.38 160 ILE A CA 1
ATOM 1324 C C . ILE A 1 160 ? 4.569 -6.068 -11.117 1.00 95.38 160 ILE A C 1
ATOM 1326 O O . ILE A 1 160 ? 5.384 -5.242 -10.707 1.00 95.38 160 ILE A O 1
ATOM 1330 N N . ARG A 1 161 ? 4.275 -7.175 -10.428 1.00 93.25 161 ARG A N 1
ATOM 1331 C CA . ARG A 1 161 ? 4.759 -7.437 -9.060 1.00 93.25 161 ARG A CA 1
ATOM 1332 C C . ARG A 1 161 ? 6.274 -7.641 -8.964 1.00 93.25 161 ARG A C 1
ATOM 1334 O O . ARG A 1 161 ? 6.829 -7.465 -7.889 1.00 93.25 161 ARG A O 1
ATOM 1341 N N . GLY A 1 162 ? 6.934 -8.026 -10.058 1.00 93.25 162 GLY A N 1
ATOM 1342 C CA . GLY A 1 162 ? 8.377 -8.296 -10.066 1.00 93.25 162 GLY A CA 1
ATOM 1343 C C . GLY A 1 162 ? 9.274 -7.061 -10.177 1.00 93.25 162 GLY A C 1
ATOM 1344 O O . GLY A 1 162 ? 10.492 -7.183 -10.022 1.00 93.25 162 GLY A O 1
ATOM 1345 N N . LEU A 1 163 ? 8.709 -5.874 -10.436 1.00 96.38 163 LEU A N 1
ATOM 1346 C CA . LEU A 1 163 ? 9.479 -4.629 -10.411 1.00 96.38 163 LEU A CA 1
ATOM 1347 C C . LEU A 1 163 ? 9.969 -4.358 -8.985 1.00 96.38 163 LEU A C 1
ATOM 1349 O O . LEU A 1 163 ? 9.232 -4.561 -8.024 1.00 96.38 163 LEU A O 1
ATOM 1353 N N . GLN A 1 164 ? 11.197 -3.856 -8.839 1.00 96.75 164 GLN A N 1
ATOM 1354 C CA . GLN A 1 164 ? 11.801 -3.676 -7.511 1.00 96.75 164 GLN A CA 1
ATOM 1355 C C . GLN A 1 164 ? 10.992 -2.699 -6.638 1.00 96.75 164 GLN A C 1
ATOM 1357 O O . GLN A 1 164 ? 10.712 -3.000 -5.486 1.00 96.75 164 GLN A O 1
ATOM 1362 N N . PHE A 1 165 ? 10.506 -1.599 -7.223 1.00 96.81 165 PHE A N 1
ATOM 1363 C CA . PHE A 1 165 ? 9.672 -0.595 -6.548 1.00 96.81 165 PHE A CA 1
ATOM 1364 C C . PHE A 1 165 ? 8.163 -0.921 -6.548 1.00 96.81 165 PHE A C 1
ATOM 1366 O O . PHE A 1 165 ? 7.344 -0.073 -6.175 1.00 96.81 165 PHE A O 1
ATOM 1373 N N . ALA A 1 166 ? 7.747 -2.120 -6.984 1.00 96.56 166 ALA A N 1
ATOM 1374 C CA . ALA A 1 166 ? 6.330 -2.507 -6.975 1.00 96.56 166 ALA A CA 1
ATOM 1375 C C . ALA A 1 166 ? 5.747 -2.512 -5.553 1.00 96.56 166 ALA A C 1
ATOM 1377 O O . ALA A 1 166 ? 4.576 -2.180 -5.364 1.00 96.56 166 ALA A O 1
ATOM 1378 N N . SER A 1 167 ? 6.577 -2.843 -4.559 1.00 96.12 167 SER A N 1
ATOM 1379 C CA . SER A 1 167 ? 6.237 -2.799 -3.134 1.00 96.12 167 SER A CA 1
ATOM 1380 C C . SER A 1 167 ? 5.772 -1.400 -2.712 1.00 96.12 167 SER A C 1
ATOM 1382 O O . SER A 1 167 ? 4.701 -1.260 -2.123 1.00 96.12 167 SER A O 1
ATOM 1384 N N . PHE A 1 168 ? 6.522 -0.362 -3.086 1.00 97.56 168 PHE A N 1
ATOM 1385 C CA . PHE A 1 168 ? 6.209 1.031 -2.788 1.00 97.56 168 PHE A CA 1
ATOM 1386 C C . PHE A 1 168 ? 4.886 1.465 -3.427 1.00 97.56 168 PHE A C 1
ATOM 1388 O O . PHE A 1 168 ? 4.015 2.011 -2.747 1.00 97.56 168 PHE A O 1
ATOM 1395 N N . ILE A 1 169 ? 4.703 1.169 -4.722 1.00 97.25 169 ILE A N 1
ATOM 1396 C CA . ILE A 1 169 ? 3.461 1.495 -5.441 1.00 97.25 169 ILE A CA 1
ATOM 1397 C C . ILE A 1 169 ? 2.265 0.831 -4.770 1.00 97.25 169 ILE A C 1
ATOM 1399 O O . ILE A 1 169 ? 1.249 1.485 -4.538 1.00 97.25 169 ILE A O 1
ATOM 1403 N N . PHE A 1 170 ? 2.385 -0.457 -4.453 1.00 96.50 170 PHE A N 1
ATOM 1404 C CA . PHE A 1 170 ? 1.310 -1.201 -3.821 1.00 96.50 170 PHE A CA 1
ATOM 1405 C C . PHE A 1 170 ? 0.938 -0.600 -2.465 1.00 96.50 170 PHE A C 1
ATOM 1407 O O . PHE A 1 170 ? -0.238 -0.354 -2.212 1.00 96.50 170 PHE A O 1
ATOM 1414 N N . GLN A 1 171 ? 1.925 -0.322 -1.609 1.00 96.94 171 GLN A N 1
ATOM 1415 C CA . GLN A 1 171 ? 1.675 0.224 -0.275 1.00 96.94 171 GLN A CA 1
ATOM 1416 C C . GLN A 1 171 ? 1.044 1.616 -0.335 1.00 96.94 171 GLN A C 1
ATOM 1418 O O . GLN A 1 171 ? 0.132 1.905 0.440 1.00 96.94 171 GLN A O 1
ATOM 1423 N N . TYR A 1 172 ? 1.469 2.451 -1.285 1.00 97.38 172 TYR A N 1
ATOM 1424 C CA . TYR A 1 172 ? 0.887 3.773 -1.502 1.00 97.38 172 TYR A CA 1
ATOM 1425 C C . TYR A 1 172 ? -0.537 3.701 -2.063 1.00 97.38 172 TYR A C 1
ATOM 1427 O O . TYR A 1 172 ? -1.436 4.379 -1.570 1.00 97.38 172 TYR A O 1
ATOM 1435 N N . TYR A 1 173 ? -0.783 2.836 -3.046 1.00 97.19 173 TYR A N 1
ATOM 1436 C CA . TYR A 1 173 ? -2.126 2.645 -3.588 1.00 97.19 173 TYR A CA 1
ATOM 1437 C C . TYR A 1 173 ? -3.083 2.084 -2.528 1.00 97.19 173 TYR A C 1
ATOM 1439 O O . TYR A 1 173 ? -4.212 2.547 -2.384 1.00 97.19 173 TYR A O 1
ATOM 1447 N N . ALA A 1 174 ? -2.615 1.126 -1.729 1.00 96.75 174 ALA A N 1
ATOM 1448 C CA . ALA A 1 174 ? -3.385 0.568 -0.630 1.00 96.75 174 ALA A CA 1
ATOM 1449 C C . ALA A 1 174 ? -3.626 1.590 0.494 1.00 96.75 174 ALA A C 1
ATOM 1451 O O . ALA A 1 174 ? -4.689 1.554 1.101 1.00 96.75 174 ALA A O 1
ATOM 1452 N N . LEU A 1 175 ? -2.723 2.553 0.721 1.00 97.12 175 LEU A N 1
ATOM 1453 C CA . LEU A 1 175 ? -2.981 3.687 1.616 1.00 97.12 175 LEU A CA 1
ATOM 1454 C C . LEU A 1 175 ? -4.161 4.540 1.127 1.00 97.12 175 LEU A C 1
ATOM 1456 O O . LEU A 1 175 ? -4.994 4.947 1.931 1.00 97.12 175 LEU A O 1
ATOM 1460 N N . VAL A 1 176 ? -4.288 4.772 -0.183 1.00 96.88 176 VAL A N 1
ATOM 1461 C CA . VAL A 1 176 ? -5.467 5.463 -0.737 1.00 96.88 176 VAL A CA 1
ATOM 1462 C C . VAL A 1 176 ? -6.746 4.674 -0.443 1.00 96.88 176 VAL A C 1
ATOM 1464 O O . VAL A 1 176 ? -7.749 5.266 -0.052 1.00 96.88 176 VAL A O 1
ATOM 1467 N N . LEU A 1 177 ? -6.712 3.342 -0.558 1.00 96.75 177 LEU A N 1
ATOM 1468 C CA . LEU A 1 177 ? -7.845 2.488 -0.185 1.00 96.75 177 LEU A CA 1
ATOM 1469 C C . LEU A 1 177 ? -8.129 2.517 1.326 1.00 96.75 177 LEU A C 1
ATOM 1471 O O . LEU A 1 177 ? -9.294 2.562 1.713 1.00 96.75 177 LEU A O 1
ATOM 1475 N N . ASP A 1 178 ? -7.099 2.559 2.175 1.00 97.44 178 ASP A N 1
ATOM 1476 C CA . ASP A 1 178 ? -7.256 2.697 3.630 1.00 97.44 178 ASP A CA 1
ATOM 1477 C C . ASP A 1 178 ? -8.030 3.975 3.978 1.00 97.44 178 ASP A C 1
ATOM 1479 O O . ASP A 1 178 ? -8.934 3.951 4.813 1.00 97.44 178 ASP A O 1
ATOM 1483 N N . LEU A 1 179 ? -7.720 5.088 3.302 1.00 97.12 179 LEU A N 1
ATOM 1484 C CA . LEU A 1 179 ? -8.422 6.359 3.492 1.00 97.12 179 LEU A CA 1
ATOM 1485 C C . LEU A 1 179 ? -9.891 6.289 3.055 1.00 97.12 179 LEU A C 1
ATOM 1487 O O . LEU A 1 179 ? -10.726 6.963 3.657 1.00 97.12 179 LEU A O 1
ATOM 1491 N N . LEU A 1 180 ? -10.224 5.470 2.052 1.00 96.94 180 LEU A N 1
ATOM 1492 C CA . LEU A 1 180 ? -11.615 5.227 1.650 1.00 96.94 180 LEU A CA 1
ATOM 1493 C C . LEU A 1 180 ? -12.371 4.371 2.674 1.00 96.94 180 LEU A C 1
ATOM 1495 O O . LEU A 1 180 ? -13.555 4.608 2.897 1.00 96.94 180 LEU A O 1
ATOM 1499 N N . VAL A 1 181 ? -11.702 3.402 3.307 1.00 96.00 181 VAL A N 1
ATOM 1500 C CA . VAL A 1 181 ? -12.306 2.533 4.331 1.00 96.00 181 VAL A CA 1
ATOM 1501 C C . VAL A 1 181 ? -12.505 3.277 5.653 1.00 96.00 181 VAL A C 1
ATOM 1503 O O . VAL A 1 181 ? -13.566 3.179 6.264 1.00 96.00 181 VAL A O 1
ATOM 1506 N N . LEU A 1 182 ? -11.491 4.013 6.111 1.00 96.69 182 LEU A N 1
ATOM 1507 C CA . LEU A 1 182 ? -11.519 4.718 7.395 1.00 96.69 182 LEU A CA 1
ATOM 1508 C C . LEU A 1 182 ? -12.247 6.064 7.321 1.00 96.69 182 LEU A C 1
ATOM 1510 O O . LEU A 1 182 ? -12.836 6.506 8.307 1.00 96.69 182 LEU A O 1
ATOM 1514 N N . GLY A 1 183 ? -12.172 6.743 6.178 1.00 97.00 183 GLY A N 1
ATOM 1515 C CA . GLY A 1 183 ? -12.482 8.164 6.072 1.00 97.00 183 GLY A CA 1
ATOM 1516 C C . GLY A 1 183 ? -11.392 9.047 6.697 1.00 97.00 183 GLY A C 1
ATOM 1517 O O . GLY A 1 183 ? -10.647 8.641 7.591 1.00 97.00 183 GLY A O 1
ATOM 1518 N N . LEU A 1 184 ? -11.309 10.300 6.239 1.00 96.31 184 LEU A N 1
ATOM 1519 C CA . LEU A 1 184 ? -10.227 11.223 6.617 1.00 96.31 184 LEU A CA 1
ATOM 1520 C C . LEU A 1 184 ? -10.190 11.524 8.122 1.00 96.31 184 LEU A C 1
ATOM 1522 O O . LEU A 1 184 ? -9.117 11.549 8.719 1.00 96.31 184 LEU A O 1
ATOM 1526 N N . ASN A 1 185 ? -11.357 11.700 8.745 1.00 95.38 185 ASN A N 1
ATOM 1527 C CA . ASN A 1 185 ? -11.446 12.039 10.166 1.00 95.38 185 ASN A CA 1
ATOM 1528 C C . ASN A 1 185 ? -10.904 10.905 11.044 1.00 95.38 185 ASN A C 1
ATOM 1530 O O . ASN A 1 185 ? -10.090 11.151 11.932 1.00 95.38 185 ASN A O 1
ATOM 1534 N N . ARG A 1 186 ? -11.313 9.654 10.779 1.00 96.00 186 ARG A N 1
ATOM 1535 C CA . ARG A 1 186 ? -10.852 8.521 11.589 1.00 96.00 186 ARG A CA 1
ATOM 1536 C C . ARG A 1 186 ? -9.400 8.165 11.292 1.00 96.00 186 ARG A C 1
ATOM 1538 O O . ARG A 1 186 ? -8.665 7.850 12.221 1.00 96.00 186 ARG A O 1
ATOM 1545 N N . ALA A 1 187 ? -8.972 8.260 10.035 1.00 96.75 187 ALA A N 1
ATOM 1546 C CA . ALA A 1 187 ? -7.569 8.090 9.674 1.00 96.75 187 ALA A CA 1
ATOM 1547 C C . ALA A 1 187 ? -6.672 9.106 10.408 1.00 96.75 187 ALA A C 1
ATOM 1549 O O . ALA A 1 187 ? -5.648 8.722 10.969 1.00 96.75 187 ALA A O 1
ATOM 1550 N N . SER A 1 188 ? -7.090 10.375 10.489 1.00 95.19 188 SER A N 1
ATOM 1551 C CA . SER A 1 188 ? -6.362 11.410 11.233 1.00 95.19 188 SER A CA 1
ATOM 1552 C C . SER A 1 188 ? -6.302 11.131 12.738 1.00 95.19 188 SER A C 1
ATOM 1554 O O . SER A 1 188 ? -5.269 11.378 13.354 1.00 95.19 188 SER A O 1
ATOM 1556 N N . ASP A 1 189 ? -7.373 10.602 13.339 1.00 94.88 189 ASP A N 1
ATOM 1557 C CA . ASP A 1 189 ? -7.375 10.231 14.761 1.00 94.88 189 ASP A CA 1
ATOM 1558 C C . ASP A 1 189 ? -6.362 9.125 15.075 1.00 94.88 189 ASP A C 1
ATOM 1560 O O . ASP A 1 189 ? -5.689 9.174 16.105 1.00 94.88 189 ASP A O 1
ATOM 1564 N N . ILE A 1 190 ? -6.277 8.116 14.199 1.00 95.50 190 ILE A N 1
ATOM 1565 C CA . ILE A 1 190 ? -5.382 6.964 14.374 1.00 95.50 190 ILE A CA 1
ATOM 1566 C C . ILE A 1 190 ? -3.927 7.378 14.124 1.00 95.50 190 ILE A C 1
ATOM 1568 O O . ILE A 1 190 ? -3.040 6.983 14.882 1.00 95.50 190 ILE A O 1
ATOM 1572 N N . ALA A 1 191 ? -3.674 8.186 13.089 1.00 95.50 191 ALA A N 1
ATOM 1573 C CA . ALA A 1 191 ? -2.328 8.654 12.758 1.00 95.50 191 ALA A CA 1
ATOM 1574 C C . ALA A 1 191 ? -1.789 9.629 13.813 1.00 95.50 191 ALA A C 1
ATOM 1576 O O . ALA A 1 191 ? -0.583 9.680 14.044 1.00 95.50 191 ALA A O 1
ATOM 1577 N N . GLY A 1 192 ? -2.675 10.386 14.464 1.00 94.38 192 GLY A N 1
ATOM 1578 C CA . GLY A 1 192 ? -2.287 11.537 15.268 1.00 94.38 192 GLY A CA 1
ATOM 1579 C C . GLY A 1 192 ? -1.928 12.740 14.389 1.00 94.38 192 GLY A C 1
ATOM 1580 O O . GLY A 1 192 ? -1.952 12.658 13.158 1.00 94.38 192 GLY A O 1
ATOM 1581 N N . PRO A 1 193 ? -1.637 13.896 14.999 1.00 93.44 193 PRO A N 1
ATOM 1582 C CA . PRO A 1 193 ? -1.270 15.082 14.247 1.00 93.44 193 PRO A CA 1
ATOM 1583 C C . PRO A 1 193 ? 0.159 14.965 13.686 1.00 93.44 193 PRO A C 1
ATOM 1585 O O . PRO A 1 193 ? 0.996 14.277 14.278 1.00 93.44 193 PRO A O 1
ATOM 1588 N N . PRO A 1 194 ? 0.464 15.658 12.576 1.00 91.75 194 PRO A N 1
ATOM 1589 C CA . PRO A 1 194 ? 1.717 15.474 11.842 1.00 91.75 194 PRO A CA 1
ATOM 1590 C C . PRO A 1 194 ? 2.981 15.809 12.639 1.00 91.75 194 PRO A C 1
ATOM 1592 O O . PRO A 1 194 ? 4.036 15.245 12.368 1.00 91.75 194 PRO A O 1
ATOM 1595 N N . GLU A 1 195 ? 2.899 16.725 13.608 1.00 91.69 195 GLU A N 1
ATOM 1596 C CA . GLU A 1 195 ? 4.062 17.151 14.394 1.00 91.69 195 GLU A CA 1
ATOM 1597 C C . GLU A 1 195 ? 4.534 16.065 15.365 1.00 91.69 195 GLU A C 1
ATOM 1599 O O . GLU A 1 195 ? 5.720 15.978 15.674 1.00 91.69 195 GLU A O 1
ATOM 1604 N N . ILE A 1 196 ? 3.596 15.271 15.887 1.00 91.56 196 ILE A N 1
ATOM 1605 C CA . ILE A 1 196 ? 3.857 14.203 16.855 1.00 91.56 196 ILE A CA 1
ATOM 1606 C C . ILE A 1 196 ? 2.867 13.067 16.529 1.00 91.56 196 ILE A C 1
ATOM 1608 O O . ILE A 1 196 ? 1.778 13.015 17.126 1.00 91.56 196 ILE A O 1
ATOM 1612 N N . PRO A 1 197 ? 3.205 12.203 15.554 1.00 93.50 197 PRO A N 1
ATOM 1613 C CA . PRO A 1 197 ? 2.358 11.084 15.161 1.00 93.50 197 PRO A CA 1
ATOM 1614 C C . PRO A 1 197 ? 2.222 10.072 16.303 1.00 93.50 197 PRO A C 1
ATOM 1616 O O . PRO A 1 197 ? 3.086 9.969 17.175 1.00 93.50 197 PRO A O 1
ATOM 1619 N N . ASN A 1 198 ? 1.120 9.327 16.305 1.00 93.56 198 ASN A N 1
ATOM 1620 C CA . ASN A 1 198 ? 0.865 8.296 17.304 1.00 93.56 198 ASN A CA 1
ATOM 1621 C C . ASN A 1 198 ? 1.620 7.006 16.963 1.00 93.56 198 ASN A C 1
ATOM 1623 O O . ASN A 1 198 ? 1.732 6.616 15.795 1.00 93.56 198 ASN A O 1
ATOM 1627 N N . ASP A 1 199 ? 2.009 6.261 17.993 1.00 92.56 199 ASP A N 1
ATOM 1628 C CA . ASP A 1 199 ? 2.474 4.889 17.820 1.00 92.56 199 ASP A CA 1
ATOM 1629 C C . ASP A 1 199 ? 1.314 3.962 17.427 1.00 92.56 199 ASP A C 1
ATOM 1631 O O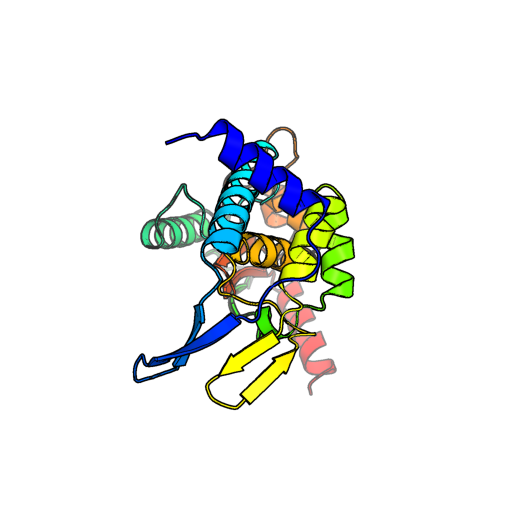 . ASP A 1 199 ? 0.133 4.239 17.665 1.00 92.56 199 ASP A O 1
ATOM 1635 N N . TRP A 1 200 ? 1.644 2.824 16.818 1.00 92.81 200 TRP A N 1
ATOM 1636 C CA . TRP A 1 200 ? 0.642 1.850 16.390 1.00 92.81 200 TRP A CA 1
ATOM 1637 C C . TRP A 1 200 ? -0.220 1.354 17.570 1.00 92.81 200 TRP A C 1
ATOM 1639 O O . TRP A 1 200 ? 0.306 0.956 18.606 1.00 92.81 200 TRP A O 1
ATOM 1649 N N . LEU A 1 201 ? -1.549 1.354 17.383 1.00 92.31 201 LEU A N 1
ATOM 1650 C CA . LEU A 1 201 ? -2.588 0.994 18.374 1.00 92.31 201 LEU A CA 1
ATOM 1651 C C . LEU A 1 201 ? -2.690 1.920 19.595 1.00 92.31 201 LEU A C 1
ATOM 1653 O O . LEU A 1 201 ? -3.344 1.566 20.577 1.00 92.31 201 LEU A O 1
ATOM 1657 N N . THR A 1 202 ? -2.090 3.107 19.532 1.00 91.75 202 THR A N 1
ATOM 1658 C CA . THR A 1 202 ? -2.201 4.115 20.588 1.00 91.75 202 THR A CA 1
ATOM 1659 C C . THR A 1 202 ? -2.995 5.326 20.116 1.00 91.75 202 THR A C 1
ATOM 1661 O O . THR A 1 202 ? -2.954 5.711 18.948 1.00 91.75 202 THR A O 1
ATOM 1664 N N . PHE A 1 203 ? -3.728 5.928 21.046 1.00 91.69 203 PHE A N 1
ATOM 1665 C CA . PHE A 1 203 ? -4.396 7.210 20.865 1.00 91.69 203 PHE A CA 1
ATOM 1666 C C . PHE A 1 203 ? -3.899 8.160 21.948 1.00 91.69 203 PHE A C 1
ATOM 1668 O O . PHE A 1 203 ? -3.516 7.720 23.031 1.00 91.69 203 PHE A O 1
ATOM 1675 N N . ARG A 1 204 ? -3.937 9.465 21.674 1.00 86.06 204 ARG A N 1
ATOM 1676 C CA . ARG A 1 204 ? -3.568 10.484 22.667 1.00 86.06 204 ARG A CA 1
ATOM 1677 C C . ARG A 1 204 ? -4.514 10.514 23.854 1.00 86.06 204 ARG A C 1
ATOM 1679 O O . ARG A 1 204 ? -4.064 10.589 24.988 1.00 86.06 204 ARG A O 1
ATOM 1686 N N . ASP A 1 205 ? -5.808 10.432 23.556 1.00 89.06 205 ASP A N 1
ATOM 1687 C CA . ASP A 1 205 ? -6.872 10.558 24.538 1.00 89.06 205 ASP A CA 1
ATOM 1688 C C . ASP A 1 205 ? -7.886 9.416 24.393 1.00 89.06 205 ASP A C 1
ATOM 1690 O O . ASP A 1 205 ? -8.288 9.084 23.267 1.00 89.06 205 ASP A O 1
ATOM 1694 N N . PRO A 1 206 ? -8.398 8.875 25.514 1.00 89.19 206 PRO A N 1
ATOM 1695 C CA . PRO A 1 206 ? -9.444 7.851 25.493 1.00 89.19 206 PRO A CA 1
ATOM 1696 C C . PRO A 1 206 ? -10.745 8.365 24.854 1.00 89.19 206 PRO A C 1
ATOM 1698 O O . PRO A 1 206 ? -11.493 7.598 24.253 1.00 89.19 206 PRO A O 1
ATOM 1701 N N . ALA A 1 207 ? -10.992 9.679 24.892 1.00 91.62 207 ALA A N 1
ATOM 1702 C CA . ALA A 1 207 ? -12.136 10.297 24.223 1.00 91.62 207 ALA A CA 1
ATOM 1703 C C . ALA A 1 207 ? -12.058 10.190 22.685 1.00 91.62 207 ALA A C 1
ATOM 1705 O O . ALA A 1 207 ? -13.066 9.959 22.021 1.00 91.62 207 ALA A O 1
ATOM 1706 N N . ILE A 1 208 ? -10.862 10.318 22.098 1.00 92.25 208 ILE A N 1
ATOM 1707 C CA . ILE A 1 208 ? -10.658 10.166 20.644 1.00 92.25 208 ILE A CA 1
ATOM 1708 C C . ILE A 1 208 ? -10.818 8.696 20.248 1.00 92.25 208 ILE A C 1
ATOM 1710 O O . ILE A 1 208 ? -11.409 8.365 19.215 1.00 92.25 208 ILE A O 1
ATOM 1714 N N . GLN A 1 209 ? -10.321 7.799 21.096 1.00 90.62 209 GLN A N 1
ATOM 1715 C CA . GLN A 1 209 ? -10.484 6.364 20.922 1.00 90.62 209 GLN A CA 1
ATOM 1716 C C . GLN A 1 209 ? -11.966 5.967 20.920 1.00 90.62 209 GLN A C 1
ATOM 1718 O O . GLN A 1 209 ? -12.364 5.196 20.042 1.00 90.62 209 GLN A O 1
ATOM 1723 N N . SER A 1 210 ? -12.770 6.522 21.841 1.00 91.31 210 SER A N 1
ATOM 1724 C CA . SER A 1 210 ? -14.185 6.184 22.027 1.00 91.31 210 SER A CA 1
ATOM 1725 C C . SER A 1 210 ? -15.146 6.837 21.019 1.00 91.31 210 SER A C 1
ATOM 1727 O O . SER A 1 210 ? -16.233 6.303 20.794 1.00 91.31 210 SER A O 1
ATOM 1729 N N . ARG A 1 211 ? -14.722 7.906 20.329 1.00 92.69 211 ARG A N 1
ATOM 1730 C CA . ARG A 1 211 ? -15.546 8.701 19.395 1.00 92.69 211 ARG A CA 1
ATOM 1731 C C . ARG A 1 211 ? -16.096 7.952 18.175 1.00 92.69 211 ARG A C 1
ATOM 1733 O O . ARG A 1 211 ? -17.104 8.374 17.622 1.00 92.69 211 ARG A O 1
ATOM 1740 N N . HIS A 1 212 ? -15.425 6.900 17.707 1.00 94.88 212 HIS A N 1
ATOM 1741 C CA . HIS A 1 212 ? -15.801 6.197 16.473 1.00 94.88 212 HIS A CA 1
ATOM 1742 C C . HIS A 1 212 ? -15.778 4.672 16.658 1.00 94.88 212 HIS A C 1
ATOM 1744 O O . HIS A 1 212 ? -14.813 4.181 17.255 1.00 94.88 212 HIS A O 1
ATOM 1750 N N . PRO A 1 213 ? -16.740 3.903 16.101 1.00 95.62 213 PRO A N 1
ATOM 1751 C CA . PRO A 1 213 ? -16.830 2.457 16.327 1.00 95.62 213 PRO A CA 1
ATOM 1752 C C . PRO A 1 213 ? -15.568 1.674 15.953 1.00 95.62 213 PRO A C 1
ATOM 1754 O O . PRO A 1 213 ? -15.181 0.751 16.664 1.00 95.62 213 PRO A O 1
ATOM 1757 N N . ILE A 1 214 ? -14.884 2.054 14.866 1.00 97.00 214 ILE A N 1
ATOM 1758 C CA . ILE A 1 214 ? -13.573 1.487 14.493 1.00 97.00 214 ILE A CA 1
ATOM 1759 C C . ILE A 1 214 ? -12.542 1.858 15.558 1.00 97.00 214 ILE A C 1
ATOM 1761 O O . ILE A 1 214 ? -12.076 2.994 15.573 1.00 97.00 214 ILE A O 1
ATOM 1765 N N . ARG A 1 215 ? -12.147 0.920 16.418 1.00 95.25 215 ARG A N 1
ATOM 1766 C CA . ARG A 1 215 ? -11.150 1.131 17.477 1.00 95.25 215 ARG A CA 1
ATOM 1767 C C . ARG A 1 215 ? -9.730 0.932 16.980 1.00 95.25 215 ARG A C 1
ATOM 1769 O O . ARG A 1 215 ? -8.896 1.792 17.223 1.00 95.25 215 ARG A O 1
ATOM 1776 N N . LEU A 1 216 ? -9.469 -0.169 16.282 1.00 96.44 216 LEU A N 1
ATOM 1777 C CA . LEU A 1 216 ? -8.140 -0.519 15.785 1.00 96.44 216 LEU A CA 1
ATOM 1778 C C . LEU A 1 216 ? -8.204 -0.843 14.296 1.00 96.44 216 LEU A C 1
ATOM 1780 O O . LEU A 1 216 ? -9.173 -1.441 13.825 1.00 96.44 216 LEU A O 1
ATOM 1784 N N . TYR A 1 217 ? -7.148 -0.473 13.579 1.00 97.38 217 TYR A N 1
ATOM 1785 C CA . TYR A 1 217 ? -6.976 -0.755 12.162 1.00 97.38 217 TYR A CA 1
ATOM 1786 C C . TYR A 1 217 ? -5.543 -1.213 11.904 1.00 97.38 217 TYR A C 1
ATOM 1788 O O . TYR A 1 217 ? -4.582 -0.630 12.414 1.00 97.38 217 TYR A O 1
ATOM 1796 N N . CYS A 1 218 ? -5.400 -2.272 11.123 1.00 96.69 218 CYS A N 1
ATOM 1797 C CA . CYS A 1 218 ? -4.118 -2.759 10.650 1.00 96.69 218 CYS A CA 1
ATOM 1798 C C . CYS A 1 218 ? -4.297 -3.305 9.240 1.00 96.69 218 CYS A C 1
ATOM 1800 O O . CYS A 1 218 ? -5.204 -4.103 8.985 1.00 96.69 218 CYS A O 1
ATOM 1802 N N . ARG A 1 219 ? -3.408 -2.901 8.334 1.00 97.06 219 ARG A N 1
ATOM 1803 C CA . ARG A 1 219 ? -3.312 -3.502 7.010 1.00 97.06 219 ARG A CA 1
ATOM 1804 C C . ARG A 1 219 ? -1.974 -4.202 6.878 1.00 97.06 219 ARG A C 1
ATOM 1806 O O . ARG A 1 219 ? -0.942 -3.545 6.916 1.00 97.06 219 ARG A O 1
ATOM 1813 N N . TYR A 1 220 ? -1.998 -5.515 6.680 1.00 95.81 220 TYR A N 1
ATOM 1814 C CA . TYR A 1 220 ? -0.819 -6.315 6.371 1.00 95.81 220 TYR A CA 1
ATOM 1815 C C . TYR A 1 220 ? -0.814 -6.668 4.883 1.00 95.81 220 TYR A C 1
ATOM 1817 O O . TYR A 1 220 ? -1.494 -7.601 4.45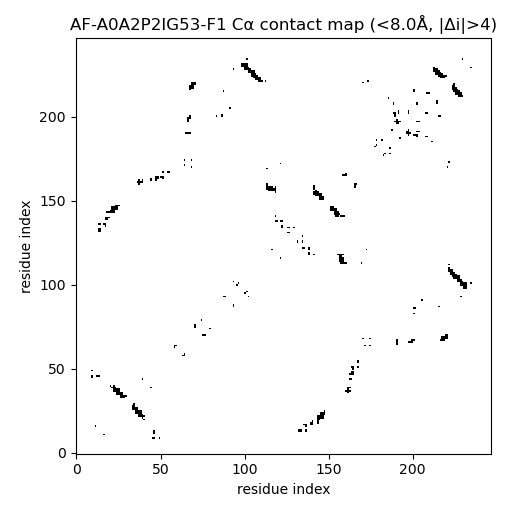0 1.00 95.81 220 TYR A O 1
ATOM 1825 N N . VAL A 1 221 ? -0.060 -5.906 4.088 1.00 93.12 221 VAL A N 1
ATOM 1826 C CA . VAL A 1 221 ? -0.072 -5.988 2.616 1.00 93.12 221 VAL A CA 1
ATOM 1827 C C . VAL A 1 221 ? -1.508 -5.823 2.081 1.00 93.12 221 VAL A C 1
ATOM 1829 O O . VAL A 1 221 ? -2.029 -4.708 2.089 1.00 93.12 221 VAL A O 1
ATOM 1832 N N . GLU A 1 222 ? -2.151 -6.908 1.640 1.00 93.44 222 GLU A N 1
ATOM 1833 C CA . GLU A 1 222 ? -3.529 -6.962 1.121 1.00 93.44 222 GLU A CA 1
ATOM 1834 C C . GLU A 1 222 ? -4.581 -7.284 2.194 1.00 93.44 222 GLU A C 1
ATOM 1836 O O . GLU A 1 222 ? -5.779 -7.133 1.950 1.00 93.44 222 GLU A O 1
ATOM 1841 N N . SER A 1 223 ? -4.148 -7.771 3.361 1.00 95.62 223 SER A N 1
ATOM 1842 C CA . SER A 1 223 ? -5.032 -8.235 4.431 1.00 95.62 223 SER A CA 1
ATOM 1843 C C . SER A 1 223 ? -5.405 -7.086 5.353 1.00 95.62 223 SER A C 1
ATOM 1845 O O . SER A 1 223 ? -4.542 -6.344 5.818 1.00 95.62 223 SER A O 1
ATOM 1847 N N . LEU A 1 224 ? -6.696 -6.959 5.627 1.00 96.38 224 LEU A N 1
ATOM 1848 C CA . LEU A 1 224 ? -7.286 -5.943 6.482 1.00 96.38 224 LEU A CA 1
ATOM 1849 C C . LEU A 1 224 ? -7.745 -6.562 7.791 1.00 96.38 224 LEU A C 1
ATOM 1851 O O . LEU A 1 224 ? -8.425 -7.590 7.794 1.00 96.38 224 LEU A O 1
ATOM 1855 N N . HIS A 1 225 ? -7.425 -5.885 8.884 1.00 97.69 225 HIS A N 1
ATOM 1856 C CA . HIS A 1 225 ? -7.816 -6.248 10.234 1.00 97.69 225 HIS A CA 1
ATOM 1857 C C . HIS A 1 225 ? -8.428 -5.019 10.902 1.00 97.69 225 HIS A C 1
ATOM 1859 O O . HIS A 1 225 ? -7.738 -4.026 11.145 1.00 97.69 225 HIS A O 1
ATOM 1865 N N . ILE A 1 226 ? -9.730 -5.074 11.172 1.00 97.88 226 ILE A N 1
ATOM 1866 C CA . ILE A 1 226 ? -10.483 -3.955 11.739 1.00 97.88 226 ILE A CA 1
ATOM 1867 C C . ILE A 1 226 ? -11.205 -4.436 12.991 1.00 97.88 226 ILE A C 1
ATOM 1869 O O . ILE A 1 226 ? -11.971 -5.397 12.937 1.00 97.88 226 ILE A O 1
ATOM 1873 N N . LEU A 1 227 ? -10.974 -3.753 14.111 1.00 97.69 227 LEU A N 1
ATOM 1874 C CA . LEU A 1 227 ? -11.705 -3.995 15.348 1.00 97.69 227 LEU A CA 1
ATOM 1875 C C . LEU A 1 227 ? -12.762 -2.914 15.539 1.00 97.69 227 LEU A C 1
ATOM 1877 O O . LEU A 1 227 ? -12.436 -1.729 15.635 1.00 97.69 227 LEU A O 1
ATOM 1881 N N . PHE A 1 228 ? -14.012 -3.335 15.662 1.00 97.06 228 PHE A N 1
ATOM 1882 C CA . PHE A 1 228 ? -15.137 -2.476 15.981 1.00 97.06 228 PHE A CA 1
ATOM 1883 C C . PHE A 1 228 ? -15.594 -2.687 17.417 1.00 97.06 228 PHE A C 1
ATOM 1885 O O . PHE A 1 228 ? -15.606 -3.808 17.926 1.00 97.06 228 PHE A O 1
ATOM 1892 N N . ARG A 1 229 ? -16.036 -1.600 18.039 1.00 95.88 229 ARG A N 1
ATOM 1893 C CA . ARG A 1 229 ? -16.773 -1.597 19.296 1.00 95.88 229 ARG A CA 1
ATOM 1894 C C . ARG A 1 229 ? -18.035 -0.777 19.084 1.00 95.88 229 ARG A C 1
ATOM 1896 O O . ARG A 1 229 ? -17.933 0.427 18.871 1.00 95.88 229 ARG A O 1
ATOM 1903 N N . PHE A 1 230 ? -19.182 -1.437 19.147 1.00 96.50 230 PHE A N 1
ATOM 1904 C CA . PHE A 1 230 ? -20.491 -0.820 18.978 1.00 96.50 230 PHE A CA 1
ATOM 1905 C C . PHE A 1 230 ? -21.219 -0.728 20.309 1.00 96.50 230 PHE A C 1
ATOM 1907 O O . PHE A 1 230 ? -21.161 -1.659 21.122 1.00 96.50 230 PHE A O 1
ATOM 1914 N N . THR A 1 231 ? -21.951 0.365 20.485 1.00 95.50 231 THR A N 1
ATOM 1915 C CA . THR A 1 231 ? -22.999 0.438 21.504 1.00 95.50 231 THR A CA 1
ATOM 1916 C C . THR A 1 231 ? -24.223 -0.374 21.079 1.00 95.50 231 THR A C 1
ATOM 1918 O O . THR A 1 231 ? -24.368 -0.746 19.909 1.00 95.50 231 THR A O 1
ATOM 1921 N N . HIS A 1 232 ? -25.126 -0.653 22.022 1.00 94.81 232 HIS A N 1
ATOM 1922 C CA . HIS A 1 232 ? -26.365 -1.369 21.717 1.00 94.81 232 HIS A CA 1
ATOM 1923 C C . HIS A 1 232 ? -27.197 -0.664 20.627 1.00 94.81 232 HIS A C 1
ATOM 1925 O O . HIS A 1 232 ? -27.727 -1.318 19.727 1.00 94.81 232 HIS A O 1
ATOM 1931 N N . GLU A 1 233 ? -27.277 0.669 20.680 1.00 95.12 233 GLU A N 1
ATOM 1932 C CA . GLU A 1 233 ? -28.031 1.472 19.713 1.00 95.12 233 GLU A CA 1
ATOM 1933 C C . GLU A 1 233 ? -27.385 1.451 18.323 1.00 95.12 233 GLU A C 1
ATOM 1935 O O . GLU A 1 233 ? -28.071 1.190 17.335 1.00 95.12 233 GLU A O 1
ATOM 1940 N N . GLU A 1 234 ? -26.064 1.639 18.245 1.00 95.38 234 GLU A N 1
ATOM 1941 C CA . GLU A 1 234 ? -25.317 1.609 16.981 1.00 95.38 234 GLU A CA 1
ATOM 1942 C C . GLU A 1 234 ? -25.407 0.243 16.295 1.00 95.38 234 GLU A C 1
ATOM 1944 O O . GLU A 1 234 ? -25.616 0.162 15.084 1.00 95.38 234 GLU A O 1
ATOM 1949 N N . ALA A 1 235 ? -25.269 -0.841 17.066 1.00 95.62 235 ALA A N 1
ATOM 1950 C CA . ALA A 1 235 ? -25.368 -2.195 16.536 1.00 95.62 235 ALA A CA 1
ATOM 1951 C C . ALA A 1 235 ? -26.768 -2.463 15.968 1.00 95.62 235 ALA A C 1
ATOM 1953 O O . ALA A 1 235 ? -26.903 -3.013 14.874 1.00 95.62 235 ALA A O 1
ATOM 1954 N N . LYS A 1 236 ? -27.815 -2.048 16.692 1.00 95.56 236 LYS A N 1
ATOM 1955 C CA . LYS A 1 236 ? -29.203 -2.227 16.264 1.00 95.56 236 LYS A CA 1
ATOM 1956 C C . LYS A 1 236 ? -29.515 -1.443 14.988 1.00 95.56 236 LYS A C 1
ATOM 1958 O O . LYS A 1 236 ? -30.108 -2.019 14.078 1.00 95.56 236 LYS A O 1
ATOM 1963 N N . ASP A 1 237 ? -29.102 -0.176 14.906 1.00 96.94 237 ASP A N 1
ATOM 1964 C CA . ASP A 1 237 ? -29.308 0.652 13.709 1.00 96.94 237 ASP A CA 1
ATOM 1965 C C . ASP A 1 237 ? -28.587 0.061 12.488 1.00 96.94 237 ASP A C 1
ATOM 1967 O O . ASP A 1 237 ? -29.186 -0.110 11.425 1.00 96.94 237 ASP A O 1
ATOM 1971 N N . LEU A 1 238 ? -27.327 -0.356 12.655 1.00 96.38 238 LEU A N 1
ATOM 1972 C CA . LEU A 1 238 ? -26.545 -0.959 11.575 1.00 96.38 238 LEU A CA 1
ATOM 1973 C C . LEU A 1 238 ? -27.198 -2.242 11.037 1.00 96.38 238 LEU A C 1
ATOM 1975 O O . LEU A 1 238 ? -27.326 -2.407 9.822 1.00 96.38 238 LEU A O 1
ATOM 1979 N N . ILE A 1 239 ? -27.638 -3.134 11.930 1.00 96.06 239 ILE A N 1
ATOM 1980 C CA . ILE A 1 239 ? -28.314 -4.383 11.551 1.00 96.06 239 ILE A CA 1
ATOM 1981 C C . ILE A 1 239 ? -29.636 -4.079 10.844 1.00 96.06 239 ILE A C 1
ATOM 1983 O O . ILE A 1 239 ? -29.929 -4.676 9.811 1.00 96.06 239 ILE A O 1
ATOM 1987 N N . GLN A 1 240 ? -30.429 -3.140 11.365 1.00 95.81 240 GLN A N 1
ATOM 1988 C CA . GLN A 1 240 ? -31.711 -2.777 10.768 1.00 95.81 240 GLN A CA 1
ATOM 1989 C C . GLN A 1 240 ? -31.535 -2.206 9.357 1.00 95.81 240 GLN A C 1
ATOM 1991 O O . GLN A 1 240 ? -32.278 -2.580 8.449 1.00 95.81 240 GLN A O 1
ATOM 1996 N N . ARG A 1 241 ? -30.538 -1.341 9.147 1.00 97.00 241 ARG A N 1
ATOM 1997 C CA . ARG A 1 241 ? -30.204 -0.811 7.819 1.00 97.00 241 ARG A CA 1
ATOM 1998 C C . ARG A 1 241 ? -29.799 -1.918 6.855 1.00 97.00 241 ARG A C 1
ATOM 2000 O O . ARG A 1 241 ? -30.311 -1.958 5.741 1.00 97.00 241 ARG A O 1
ATOM 2007 N N . TYR A 1 242 ? -28.945 -2.839 7.303 1.00 96.81 242 TYR A N 1
ATOM 2008 C CA . TYR A 1 242 ? -28.534 -3.980 6.490 1.00 96.81 242 TYR A CA 1
ATOM 2009 C C . TYR A 1 242 ? -29.732 -4.845 6.074 1.00 96.81 242 TYR A C 1
ATOM 2011 O O . TYR A 1 242 ? -29.912 -5.087 4.884 1.00 96.81 242 TYR A O 1
ATOM 2019 N N . LEU A 1 243 ? -30.595 -5.228 7.023 1.00 96.88 243 LEU A N 1
ATOM 2020 C CA . LEU A 1 243 ? -31.801 -6.026 6.755 1.00 96.88 243 LEU A CA 1
ATOM 2021 C C . LEU A 1 243 ? -32.836 -5.288 5.893 1.00 96.88 243 LEU A C 1
ATOM 2023 O O . LEU A 1 243 ? -33.619 -5.916 5.193 1.00 96.88 243 LEU A O 1
ATOM 2027 N N . THR A 1 244 ? -32.855 -3.954 5.928 1.00 96.88 244 THR A N 1
ATOM 2028 C CA . THR A 1 244 ? -33.742 -3.159 5.063 1.00 96.88 244 THR A CA 1
ATOM 2029 C C . THR A 1 244 ? -33.298 -3.234 3.603 1.00 96.88 244 THR A C 1
ATOM 2031 O O . THR A 1 244 ? -34.134 -3.298 2.705 1.00 96.88 244 THR A O 1
ATOM 2034 N N . GLU A 1 245 ? -31.988 -3.231 3.354 1.00 96.75 245 GLU A N 1
ATOM 2035 C CA . GLU A 1 245 ? -31.433 -3.383 2.006 1.00 96.75 245 GLU A CA 1
ATOM 2036 C C . GLU A 1 245 ? -31.397 -4.856 1.553 1.00 96.75 245 GLU A C 1
ATOM 2038 O O . GLU A 1 245 ? -31.475 -5.130 0.357 1.00 96.75 245 GLU A O 1
ATOM 2043 N N . HIS A 1 246 ? -31.284 -5.792 2.502 1.00 93.81 246 HIS A N 1
ATOM 2044 C CA . HIS A 1 246 ? -31.121 -7.232 2.284 1.00 93.81 246 HIS A CA 1
ATOM 2045 C C . HIS A 1 246 ? -32.134 -8.011 3.155 1.00 93.81 246 HIS A C 1
ATOM 2047 O O . HIS A 1 246 ? -31.751 -8.503 4.220 1.00 93.81 246 HIS A O 1
ATOM 2053 N N . PRO A 1 247 ? -33.418 -8.071 2.743 1.00 82.50 247 PRO A N 1
ATOM 2054 C CA . PRO A 1 247 ? -34.495 -8.684 3.525 1.00 82.50 247 PRO A CA 1
ATOM 2055 C C . PRO A 1 247 ? -34.397 -10.210 3.639 1.00 82.50 247 PRO A C 1
ATOM 2057 O O . PRO A 1 247 ? -33.919 -10.860 2.679 1.00 82.50 247 PRO A O 1
#